Protein AF-A0A2E6DBU2-F1 (afdb_monomer_lite)

Radius of gyration: 24.49 Å; chains: 1; bounding box: 77×56×58 Å

Structure (mmCIF, N/CA/C/O backbone):
data_AF-A0A2E6DBU2-F1
#
_entry.id   AF-A0A2E6DBU2-F1
#
loop_
_atom_site.group_PDB
_atom_site.id
_atom_site.type_symbol
_atom_site.label_atom_id
_atom_site.label_alt_id
_atom_site.label_comp_id
_atom_site.label_asym_id
_atom_site.label_entity_id
_atom_site.label_seq_id
_atom_site.pdbx_PDB_ins_code
_atom_site.Cartn_x
_atom_site.Cartn_y
_atom_site.Cartn_z
_atom_site.occupancy
_atom_site.B_iso_or_equiv
_atom_site.auth_seq_id
_atom_site.auth_comp_id
_atom_site.auth_asym_id
_atom_site.auth_atom_id
_atom_site.pdbx_PDB_model_num
ATOM 1 N N . MET A 1 1 ? 18.286 -40.806 28.593 1.00 47.75 1 MET A N 1
ATOM 2 C CA . MET A 1 1 ? 19.618 -40.634 27.960 1.00 47.75 1 MET A CA 1
ATOM 3 C C . MET A 1 1 ? 19.648 -40.921 26.440 1.00 47.75 1 MET A C 1
ATOM 5 O O . MET A 1 1 ? 20.722 -41.150 25.907 1.00 47.75 1 MET A O 1
ATOM 9 N N . LYS A 1 2 ? 18.515 -40.876 25.707 1.00 44.78 2 LYS A N 1
ATOM 10 C CA . LYS A 1 2 ? 18.462 -41.134 24.243 1.00 44.78 2 LYS A CA 1
ATOM 11 C C . LYS A 1 2 ? 18.203 -39.887 23.372 1.00 44.78 2 LYS A C 1
ATOM 13 O O . LYS A 1 2 ? 18.392 -39.938 22.166 1.00 44.78 2 LYS A O 1
ATOM 18 N N . THR A 1 3 ? 17.853 -38.743 23.963 1.00 48.88 3 THR A N 1
ATOM 19 C CA . THR A 1 3 ? 17.466 -37.513 23.239 1.00 48.88 3 THR A CA 1
ATOM 20 C C . THR A 1 3 ? 18.611 -36.521 22.987 1.00 48.88 3 THR A C 1
ATOM 22 O O . THR A 1 3 ? 18.498 -35.673 22.107 1.00 48.88 3 THR A O 1
ATOM 25 N N . GLN A 1 4 ? 19.744 -36.629 23.694 1.00 45.84 4 GLN A N 1
ATOM 26 C CA . GLN A 1 4 ? 20.899 -35.733 23.490 1.00 45.84 4 GLN A CA 1
ATOM 27 C C . GLN A 1 4 ? 21.829 -36.159 22.339 1.00 45.84 4 GLN A C 1
ATOM 29 O O . GLN A 1 4 ? 22.537 -35.319 21.784 1.00 45.84 4 GLN A O 1
ATOM 34 N N . ILE A 1 5 ? 21.815 -37.438 21.950 1.00 48.22 5 ILE A N 1
ATOM 35 C CA . ILE A 1 5 ? 22.722 -37.979 20.923 1.00 48.22 5 ILE A CA 1
ATOM 36 C C . ILE A 1 5 ? 22.276 -37.550 19.510 1.00 48.22 5 ILE A C 1
ATOM 38 O O . ILE A 1 5 ? 23.114 -37.242 18.664 1.00 48.22 5 ILE A O 1
ATOM 42 N N . CYS A 1 6 ? 20.966 -37.395 19.279 1.00 50.03 6 CYS A N 1
ATOM 43 C CA . CYS A 1 6 ? 20.419 -37.018 17.969 1.00 50.03 6 CYS A CA 1
ATOM 44 C C . CYS A 1 6 ? 20.718 -35.554 17.579 1.00 50.03 6 CYS A C 1
ATOM 46 O O . CYS A 1 6 ? 21.048 -35.276 16.428 1.00 50.03 6 CYS A O 1
ATOM 48 N N . LYS A 1 7 ? 20.697 -34.609 18.537 1.00 50.06 7 LYS A N 1
ATOM 49 C CA . LYS A 1 7 ? 20.994 -33.184 18.269 1.00 50.06 7 LYS A CA 1
ATOM 50 C C . LYS A 1 7 ? 22.454 -32.938 17.872 1.00 50.06 7 LYS A C 1
ATOM 52 O O . LYS A 1 7 ? 22.711 -32.139 16.977 1.00 50.06 7 LYS A O 1
ATOM 57 N N . LYS A 1 8 ? 23.412 -33.634 18.499 1.00 49.62 8 LYS A N 1
ATOM 58 C CA . LYS A 1 8 ? 24.845 -33.493 18.170 1.00 49.62 8 LYS A CA 1
ATOM 59 C C . LYS A 1 8 ? 25.201 -34.083 16.803 1.00 49.62 8 LYS A C 1
ATOM 61 O O . LYS A 1 8 ? 26.131 -33.589 16.178 1.00 49.62 8 LYS A O 1
ATOM 66 N N . SER A 1 9 ? 24.488 -35.112 16.343 1.00 53.06 9 SER A N 1
ATOM 67 C CA . SER A 1 9 ? 24.713 -35.714 15.021 1.00 53.06 9 SER A CA 1
ATOM 68 C C . SER A 1 9 ? 24.114 -34.860 13.896 1.00 53.06 9 SER A C 1
ATOM 70 O O . SER A 1 9 ? 24.793 -34.604 12.907 1.00 53.06 9 SER A O 1
ATOM 72 N N . PHE A 1 10 ? 22.916 -34.299 14.103 1.00 53.12 10 PHE A N 1
ATOM 73 C CA . PHE A 1 10 ? 22.275 -33.395 13.141 1.00 53.12 10 PHE A CA 1
ATOM 74 C C . PHE A 1 10 ? 23.078 -32.100 12.920 1.00 53.12 10 PHE A C 1
ATOM 76 O O . PHE A 1 10 ? 23.306 -31.694 11.784 1.00 53.12 10 PHE A O 1
ATOM 83 N N . LEU A 1 11 ? 23.602 -31.495 13.994 1.00 52.06 11 LEU A N 1
ATOM 84 C CA . LEU A 1 11 ? 24.413 -30.273 13.903 1.00 52.06 11 LEU A CA 1
ATOM 85 C C . LEU A 1 11 ? 25.779 -30.509 13.224 1.00 52.06 11 LEU A C 1
ATOM 87 O O . LEU A 1 11 ? 26.290 -29.625 12.543 1.00 52.06 11 LEU A O 1
ATOM 91 N N . LYS A 1 12 ? 26.352 -31.713 13.371 1.00 53.19 12 LYS A N 1
ATOM 92 C CA . LYS A 1 12 ? 27.605 -32.124 12.711 1.00 53.19 12 LYS A CA 1
ATOM 93 C C . LYS A 1 12 ? 27.438 -32.449 11.225 1.00 53.19 12 LYS A C 1
ATOM 95 O O . LYS A 1 12 ? 28.433 -32.435 10.515 1.00 53.19 12 LYS A O 1
ATOM 100 N N . LEU A 1 13 ? 26.217 -32.733 10.770 1.00 55.84 13 LEU A N 1
ATOM 101 C CA . LEU A 1 13 ? 25.874 -32.917 9.355 1.00 55.84 13 LEU A CA 1
ATOM 102 C C . LEU A 1 13 ? 25.508 -31.590 8.681 1.00 55.84 13 LEU A C 1
ATOM 104 O O . LEU A 1 13 ? 25.866 -31.383 7.528 1.00 55.84 13 LEU A O 1
ATOM 108 N N . LEU A 1 14 ? 24.869 -30.666 9.407 1.00 54.41 14 LEU A N 1
ATOM 109 C CA . LEU A 1 14 ? 24.481 -29.356 8.874 1.00 54.41 14 LEU A CA 1
ATOM 110 C C . LEU A 1 14 ? 25.690 -28.456 8.565 1.00 54.41 14 LEU A C 1
ATOM 112 O O . LEU A 1 14 ? 25.683 -27.728 7.579 1.00 54.41 14 LEU A O 1
ATOM 116 N N . PHE A 1 15 ? 26.734 -28.518 9.397 1.00 51.81 15 PHE A N 1
ATOM 117 C CA . PHE A 1 15 ? 27.923 -27.668 9.283 1.00 51.81 15 PHE A CA 1
ATOM 118 C C . PHE A 1 15 ? 28.780 -27.942 8.027 1.00 51.81 15 PHE A C 1
ATOM 120 O O . PHE A 1 15 ? 29.086 -26.989 7.313 1.00 51.81 15 PHE A O 1
ATOM 127 N N . PRO A 1 16 ? 29.132 -29.198 7.676 1.00 52.81 16 PRO A N 1
ATOM 128 C CA . PRO A 1 16 ? 29.840 -29.483 6.430 1.00 52.81 16 PRO A CA 1
ATOM 129 C C . PRO A 1 16 ? 28.953 -29.292 5.194 1.00 52.81 16 PRO A C 1
ATOM 131 O O . PRO A 1 16 ? 29.487 -28.954 4.146 1.00 52.81 16 PRO A O 1
ATOM 134 N N . LEU A 1 17 ? 27.623 -29.436 5.303 1.00 51.22 17 LEU A N 1
ATOM 135 C CA . LEU A 1 17 ? 26.697 -29.165 4.194 1.00 51.22 17 LEU A CA 1
ATOM 136 C C . LEU A 1 17 ? 26.616 -27.662 3.880 1.00 51.22 17 LEU A C 1
ATOM 138 O O . LEU A 1 17 ? 26.647 -27.277 2.718 1.00 51.22 17 LEU A O 1
ATOM 142 N N . LEU A 1 18 ? 26.588 -26.813 4.914 1.00 49.53 18 LEU A N 1
ATOM 143 C CA . LEU A 1 18 ? 26.698 -25.357 4.779 1.00 49.53 18 LEU A CA 1
ATOM 144 C C . LEU A 1 18 ? 28.048 -24.954 4.180 1.00 49.53 18 LEU A C 1
ATOM 146 O O . LEU A 1 18 ? 28.087 -24.135 3.270 1.00 49.53 18 LEU A O 1
ATOM 150 N N . ILE A 1 19 ? 29.148 -25.570 4.622 1.00 50.78 19 ILE A N 1
ATOM 151 C CA . ILE A 1 19 ? 30.475 -25.295 4.057 1.00 50.78 19 ILE A CA 1
ATOM 152 C C . ILE A 1 19 ? 30.557 -25.755 2.595 1.00 50.78 19 ILE A C 1
ATOM 154 O O . ILE A 1 19 ? 31.087 -25.004 1.793 1.00 50.78 19 ILE A O 1
ATOM 158 N N . LEU A 1 20 ? 29.977 -26.899 2.210 1.00 46.91 20 LEU A N 1
ATOM 159 C CA . LEU A 1 20 ? 29.934 -27.349 0.807 1.00 46.91 20 LEU A CA 1
ATOM 160 C C . LEU A 1 20 ? 29.112 -26.417 -0.098 1.00 46.91 20 LEU A C 1
ATOM 162 O O . LEU A 1 20 ? 29.478 -26.207 -1.252 1.00 46.91 20 LEU A O 1
ATOM 166 N N . VAL A 1 21 ? 28.032 -25.828 0.427 1.00 51.12 21 VAL A N 1
ATOM 167 C CA . VAL A 1 21 ? 27.234 -24.815 -0.286 1.00 51.12 21 VAL A CA 1
ATOM 168 C C . VAL A 1 21 ? 28.019 -23.508 -0.463 1.00 51.12 21 VAL A C 1
ATOM 170 O O . VAL A 1 21 ? 27.889 -22.862 -1.499 1.00 51.12 21 VAL A O 1
ATOM 173 N N . PHE A 1 22 ? 28.876 -23.137 0.495 1.00 42.69 22 PHE A N 1
ATOM 174 C CA . PHE A 1 22 ? 29.696 -21.921 0.410 1.00 42.69 22 PHE A CA 1
ATOM 175 C C . PHE A 1 22 ? 31.029 -22.107 -0.337 1.00 42.69 22 PHE A C 1
ATOM 177 O O . PHE A 1 22 ? 31.495 -21.166 -0.975 1.00 42.69 22 PHE A O 1
ATOM 184 N N . THR A 1 23 ? 31.650 -23.291 -0.319 1.00 42.53 23 THR A N 1
ATOM 185 C CA . THR A 1 23 ? 32.931 -23.538 -1.009 1.00 42.53 23 THR A CA 1
ATOM 186 C C . THR A 1 23 ? 32.760 -23.875 -2.487 1.00 42.53 23 THR A C 1
ATOM 188 O O . THR A 1 23 ? 33.651 -23.558 -3.274 1.00 42.53 23 THR A O 1
ATOM 191 N N . GLY A 1 24 ? 31.604 -24.414 -2.894 1.00 39.03 24 GLY A N 1
ATOM 192 C CA . GLY A 1 24 ? 31.250 -24.580 -4.309 1.00 39.03 24 GLY A CA 1
ATOM 193 C C . GLY A 1 24 ? 31.059 -23.256 -5.064 1.00 39.03 24 GLY A C 1
ATOM 194 O O . GLY A 1 24 ? 31.111 -23.244 -6.287 1.00 39.03 24 GLY A O 1
ATOM 195 N N . ALA A 1 25 ? 30.885 -22.138 -4.350 1.00 42.88 25 ALA A N 1
ATOM 196 C CA . ALA A 1 25 ? 30.765 -20.804 -4.940 1.00 42.88 25 ALA A CA 1
ATOM 197 C C . ALA A 1 25 ? 32.121 -20.107 -5.177 1.00 42.88 25 ALA A C 1
ATOM 199 O O . ALA A 1 25 ? 32.167 -19.082 -5.851 1.00 42.88 25 ALA A O 1
ATOM 200 N N . ALA A 1 26 ? 33.222 -20.633 -4.626 1.00 42.16 26 ALA A N 1
ATOM 201 C CA . ALA A 1 26 ? 34.522 -19.954 -4.627 1.00 42.16 26 ALA A CA 1
ATOM 202 C C . ALA A 1 26 ? 35.490 -20.422 -5.733 1.00 42.16 26 ALA A C 1
ATOM 204 O O . ALA A 1 26 ? 36.583 -19.876 -5.848 1.00 42.16 26 ALA A O 1
ATOM 205 N N . TRP A 1 27 ? 35.115 -21.415 -6.547 1.00 41.78 27 TRP A N 1
ATOM 206 C CA . TRP A 1 27 ? 35.977 -21.971 -7.597 1.00 41.78 27 TRP A CA 1
ATOM 207 C C . TRP A 1 27 ? 35.174 -22.169 -8.881 1.00 41.78 27 TRP A C 1
ATOM 209 O O . TRP A 1 27 ? 34.611 -23.231 -9.120 1.00 41.78 27 TRP A O 1
ATOM 219 N N . GLY A 1 28 ? 35.098 -21.111 -9.688 1.00 41.06 28 GLY A N 1
ATOM 220 C CA . GLY A 1 28 ? 34.421 -21.148 -10.983 1.00 41.06 28 GLY A CA 1
ATOM 221 C C . GLY A 1 28 ? 33.985 -19.775 -11.468 1.00 41.06 28 GLY A C 1
ATOM 222 O O . GLY A 1 28 ? 32.828 -19.594 -11.822 1.00 41.06 28 GLY A O 1
ATOM 223 N N . GLN A 1 29 ? 34.890 -18.796 -11.474 1.00 40.75 29 GLN A N 1
ATOM 224 C CA . GLN A 1 29 ? 34.659 -17.529 -12.169 1.00 40.75 29 GLN A CA 1
ATOM 225 C C . GLN A 1 29 ? 35.056 -17.682 -13.644 1.00 40.75 29 GLN A C 1
ATOM 227 O O . GLN A 1 29 ? 35.898 -16.956 -14.161 1.00 40.75 29 GLN A O 1
ATOM 232 N N . GLU A 1 30 ? 34.476 -18.679 -14.313 1.00 42.84 30 GLU A N 1
ATOM 233 C CA . GLU A 1 30 ? 34.234 -18.557 -15.747 1.00 42.84 30 GLU A CA 1
ATOM 234 C C . GLU A 1 30 ? 33.059 -17.593 -15.914 1.00 42.84 30 GLU A C 1
ATOM 236 O O . GLU A 1 30 ? 32.156 -17.550 -15.076 1.00 42.84 30 GLU A O 1
ATOM 241 N N . LEU A 1 31 ? 33.094 -16.777 -16.965 1.00 47.53 31 LEU A N 1
ATOM 242 C CA . LEU A 1 31 ? 32.014 -15.876 -17.355 1.00 47.53 31 LEU A CA 1
ATOM 243 C C . LEU A 1 31 ? 30.789 -16.717 -17.744 1.00 47.53 31 LEU A C 1
ATOM 245 O O . LEU A 1 31 ? 30.528 -16.943 -18.921 1.00 47.53 31 LEU A O 1
ATOM 249 N N . ILE A 1 32 ? 30.064 -17.231 -16.751 1.00 51.78 32 ILE A N 1
ATOM 250 C CA . ILE A 1 32 ? 28.767 -17.858 -16.953 1.00 51.78 32 ILE A CA 1
ATOM 251 C C . ILE A 1 32 ? 27.875 -16.742 -17.483 1.00 51.78 32 ILE A C 1
ATOM 253 O O . ILE A 1 32 ? 27.455 -15.868 -16.722 1.00 51.78 32 ILE A O 1
ATOM 257 N N . GLU A 1 33 ? 27.608 -16.749 -18.789 1.00 58.44 33 GLU A N 1
ATOM 258 C CA . GLU A 1 33 ? 26.506 -15.975 -19.340 1.00 58.44 33 GLU A CA 1
ATOM 259 C C . GLU A 1 33 ? 25.257 -16.381 -18.565 1.00 58.44 33 GLU A C 1
ATOM 261 O O . GLU A 1 33 ? 24.789 -17.523 -18.630 1.00 58.44 33 GLU A O 1
ATOM 266 N N . LEU A 1 34 ? 24.766 -15.466 -17.733 1.00 60.38 34 LEU A N 1
ATOM 267 C CA . LEU A 1 34 ? 23.602 -15.755 -16.922 1.00 60.38 34 LEU A CA 1
ATOM 268 C C . LEU A 1 34 ? 22.425 -16.006 -17.863 1.00 60.38 34 LEU A C 1
ATOM 270 O O . LEU A 1 34 ? 22.178 -15.180 -18.749 1.00 60.38 34 LEU A O 1
ATOM 274 N N . PRO A 1 35 ? 21.685 -17.114 -17.675 1.00 66.94 35 PRO A N 1
ATOM 275 C CA . PRO A 1 35 ? 20.523 -17.385 -18.499 1.00 66.94 35 PRO A CA 1
ATOM 276 C C . PRO A 1 35 ? 19.557 -16.207 -18.389 1.00 66.94 35 PRO A C 1
ATOM 278 O O . PRO A 1 35 ? 19.303 -15.708 -17.292 1.00 66.94 35 PRO A O 1
ATOM 281 N N . GLU A 1 36 ? 19.027 -15.764 -19.527 1.00 69.62 36 GLU A N 1
ATOM 282 C CA . GLU A 1 36 ? 18.159 -14.585 -19.598 1.00 69.62 36 GLU A CA 1
ATOM 283 C C . GLU A 1 36 ? 16.930 -14.739 -18.687 1.00 69.62 36 GLU A C 1
ATOM 285 O O . GLU A 1 36 ? 16.577 -13.823 -17.944 1.00 69.62 36 GLU A O 1
ATOM 290 N N . TYR A 1 37 ? 16.353 -15.943 -18.665 1.00 80.62 37 TYR A N 1
ATOM 291 C CA . TYR A 1 37 ? 15.356 -16.376 -17.695 1.00 80.62 37 TYR A CA 1
ATOM 292 C C . TYR A 1 37 ? 15.440 -17.895 -17.478 1.00 80.62 37 TYR A C 1
ATOM 294 O O . TYR A 1 37 ? 15.893 -18.644 -18.343 1.00 80.62 37 TYR A O 1
ATOM 302 N N . ARG A 1 38 ? 14.987 -18.373 -16.316 1.00 87.56 38 ARG A N 1
ATOM 303 C CA . ARG A 1 38 ? 14.810 -19.808 -16.022 1.00 87.56 38 ARG A CA 1
ATOM 304 C C . ARG A 1 38 ? 13.331 -20.133 -15.943 1.00 87.56 38 ARG A C 1
ATOM 306 O O . ARG A 1 38 ? 12.562 -19.285 -15.504 1.00 87.56 38 ARG A O 1
ATOM 313 N N . ALA A 1 39 ? 12.930 -21.342 -16.334 1.00 86.06 39 ALA A N 1
ATOM 314 C CA . ALA A 1 39 ? 11.538 -21.789 -16.283 1.00 86.06 39 ALA A CA 1
ATOM 315 C C . ALA A 1 39 ? 11.156 -22.315 -14.889 1.00 86.06 39 ALA A C 1
ATOM 317 O O . ALA A 1 39 ? 11.853 -23.156 -14.322 1.00 86.06 39 ALA A O 1
ATOM 318 N N . PHE A 1 40 ? 10.024 -21.855 -14.357 1.00 86.62 40 PHE A N 1
ATOM 319 C CA . PHE A 1 40 ? 9.399 -22.445 -13.176 1.00 86.62 40 PHE A CA 1
ATOM 320 C C . PHE A 1 40 ? 8.533 -23.656 -13.578 1.00 86.62 40 PHE A C 1
ATOM 322 O O . PHE A 1 40 ? 7.796 -23.556 -14.567 1.00 86.62 40 PHE A O 1
ATOM 329 N N . PRO A 1 41 ? 8.580 -24.783 -12.840 1.00 86.56 41 PRO A N 1
ATOM 330 C CA . PRO A 1 41 ? 7.834 -25.990 -13.193 1.00 86.56 41 PRO A CA 1
ATOM 331 C C . PRO A 1 41 ? 6.325 -25.750 -13.359 1.00 86.56 41 PRO A C 1
ATOM 333 O O . PRO A 1 41 ? 5.709 -25.049 -12.559 1.00 86.56 41 PRO A O 1
ATOM 336 N N . TRP A 1 42 ? 5.734 -26.380 -14.380 1.00 85.62 42 TRP A N 1
ATOM 337 C CA . TRP A 1 42 ? 4.292 -26.467 -14.690 1.00 85.62 42 TRP A CA 1
ATOM 338 C C . TRP A 1 42 ? 3.553 -25.167 -15.040 1.00 85.62 42 TRP A C 1
ATOM 340 O O . TRP A 1 42 ? 2.809 -25.154 -16.014 1.00 85.62 42 TRP A O 1
ATOM 350 N N . ILE A 1 43 ? 3.737 -24.092 -14.276 1.00 90.50 43 ILE A N 1
ATOM 351 C CA . ILE A 1 43 ? 2.970 -22.839 -14.413 1.00 90.50 43 ILE A CA 1
ATOM 352 C C . ILE A 1 43 ? 3.749 -21.722 -15.120 1.00 90.50 43 ILE A C 1
ATOM 354 O O . ILE A 1 43 ? 3.162 -20.725 -15.535 1.00 90.50 43 ILE A O 1
ATOM 358 N N . GLY A 1 44 ? 5.066 -21.884 -15.279 1.00 91.62 44 GLY A N 1
ATOM 359 C CA . GLY A 1 44 ? 5.941 -20.883 -15.881 1.00 91.62 44 GLY A CA 1
ATOM 360 C C . GLY A 1 44 ? 6.308 -19.730 -14.938 1.00 91.62 44 GLY A C 1
ATOM 361 O O . GLY A 1 44 ? 5.613 -19.402 -13.976 1.00 91.62 44 GLY A O 1
ATOM 362 N N . SER A 1 45 ? 7.443 -19.096 -15.223 1.00 91.62 45 SER A N 1
ATOM 363 C CA . SER A 1 45 ? 8.097 -18.137 -14.317 1.00 91.62 45 SER A CA 1
ATOM 364 C C . SER A 1 45 ? 7.321 -16.845 -14.140 1.00 91.62 45 SER A C 1
ATOM 366 O O . SER A 1 45 ? 7.222 -16.332 -13.030 1.00 91.62 45 SER A O 1
ATOM 368 N N . ARG A 1 46 ? 6.709 -16.356 -15.222 1.00 91.62 46 ARG A N 1
ATOM 369 C CA . ARG A 1 46 ? 5.891 -15.142 -15.199 1.00 91.62 46 ARG A CA 1
ATOM 370 C C . ARG A 1 46 ? 4.694 -15.291 -14.260 1.00 91.62 46 ARG A C 1
ATOM 372 O O . ARG A 1 46 ? 4.417 -14.379 -13.492 1.00 91.62 46 ARG A O 1
ATOM 379 N N . VAL A 1 47 ? 4.005 -16.433 -14.307 1.00 93.44 47 VAL A N 1
ATOM 380 C CA . VAL A 1 47 ? 2.841 -16.699 -13.448 1.00 93.44 47 VAL A CA 1
ATOM 381 C C . VAL A 1 47 ? 3.281 -16.890 -11.999 1.00 93.44 47 VAL A C 1
ATOM 383 O O . VAL A 1 47 ? 2.668 -16.318 -11.105 1.00 93.44 47 VAL A O 1
ATOM 386 N N . ALA A 1 48 ? 4.371 -17.627 -11.761 1.00 93.75 48 ALA A N 1
ATOM 387 C CA . ALA A 1 48 ? 4.915 -17.819 -10.417 1.00 93.75 48 ALA A CA 1
ATOM 388 C C . ALA A 1 48 ? 5.301 -16.485 -9.749 1.00 93.75 48 ALA A C 1
ATOM 390 O O . ALA A 1 48 ? 4.912 -16.231 -8.608 1.00 93.75 48 ALA A O 1
ATOM 391 N N . VAL A 1 49 ? 6.015 -15.614 -10.472 1.00 95.19 49 VAL A N 1
ATOM 392 C CA . VAL A 1 49 ? 6.377 -14.272 -9.988 1.00 95.19 49 VAL A CA 1
ATOM 393 C C . VAL A 1 49 ? 5.138 -13.402 -9.800 1.00 95.19 49 VAL A C 1
ATOM 395 O O . VAL A 1 49 ? 5.039 -12.737 -8.776 1.00 95.19 49 VAL A O 1
ATOM 398 N N . TRP A 1 50 ? 4.174 -13.437 -10.728 1.00 94.75 50 TRP A N 1
ATOM 399 C CA . TRP A 1 50 ? 2.927 -12.677 -10.602 1.00 94.75 50 TRP A CA 1
ATOM 400 C C . TRP A 1 50 ? 2.145 -13.053 -9.336 1.00 94.75 50 TRP A C 1
ATOM 402 O O . TRP A 1 50 ? 1.776 -12.162 -8.581 1.00 94.75 50 TRP A O 1
ATOM 412 N N . ILE A 1 51 ? 1.966 -14.348 -9.046 1.00 95.25 51 ILE A N 1
ATOM 413 C CA . ILE A 1 51 ? 1.267 -14.803 -7.831 1.00 95.25 51 ILE A CA 1
ATOM 414 C C . ILE A 1 51 ? 1.981 -14.296 -6.572 1.00 95.25 51 ILE A C 1
ATOM 416 O O . ILE A 1 51 ? 1.341 -13.748 -5.676 1.00 95.25 51 ILE A O 1
ATOM 420 N N . ALA A 1 52 ? 3.305 -14.464 -6.496 1.00 96.44 52 ALA A N 1
ATOM 421 C CA . ALA A 1 52 ? 4.072 -14.023 -5.334 1.00 96.44 52 ALA A CA 1
ATOM 422 C C . ALA A 1 52 ? 4.030 -12.496 -5.161 1.00 96.44 52 ALA A C 1
ATOM 424 O O . ALA A 1 52 ? 3.876 -12.012 -4.039 1.00 96.44 52 ALA A O 1
ATOM 425 N N . ALA A 1 53 ? 4.133 -11.751 -6.265 1.00 95.81 53 ALA A N 1
ATOM 426 C CA . ALA A 1 53 ? 4.055 -10.297 -6.272 1.00 95.81 53 ALA A CA 1
ATOM 427 C C . ALA A 1 53 ? 2.678 -9.800 -5.827 1.00 95.81 53 ALA A C 1
ATOM 429 O O . ALA A 1 53 ? 2.612 -8.915 -4.981 1.00 95.81 53 ALA A O 1
ATOM 430 N N . GLU A 1 54 ? 1.597 -10.398 -6.329 1.00 95.19 54 GLU A N 1
ATOM 431 C CA . GLU A 1 54 ? 0.227 -10.012 -5.991 1.00 95.19 54 GLU A CA 1
ATOM 432 C C . GLU A 1 54 ? -0.055 -10.218 -4.498 1.00 95.19 54 GLU A C 1
ATOM 434 O O . GLU A 1 54 ? -0.502 -9.303 -3.808 1.00 95.19 54 GLU A O 1
ATOM 439 N N . VAL A 1 55 ? 0.283 -11.396 -3.959 1.00 95.94 55 VAL A N 1
ATOM 440 C CA . VAL A 1 55 ? 0.076 -11.690 -2.534 1.00 95.94 55 VAL A CA 1
ATOM 441 C C . VAL A 1 55 ? 0.926 -10.766 -1.662 1.00 95.94 55 VAL A C 1
ATOM 443 O O . VAL A 1 55 ? 0.413 -10.193 -0.700 1.00 95.94 55 VAL A O 1
ATOM 446 N N . HIS A 1 56 ? 2.202 -10.568 -2.008 1.00 95.88 56 HIS A N 1
ATOM 447 C CA . HIS A 1 56 ? 3.062 -9.613 -1.312 1.00 95.88 56 HIS A CA 1
ATOM 448 C C . HIS A 1 56 ? 2.460 -8.200 -1.326 1.00 95.88 56 HIS A C 1
ATOM 450 O O . HIS A 1 56 ? 2.401 -7.550 -0.282 1.00 95.88 56 HIS A O 1
ATOM 456 N N . LEU A 1 57 ? 1.973 -7.744 -2.485 1.00 94.38 57 LEU A N 1
ATOM 457 C CA . LEU A 1 57 ? 1.431 -6.405 -2.678 1.00 94.38 57 LEU A CA 1
ATOM 458 C C . LEU A 1 57 ? 0.151 -6.176 -1.871 1.00 94.38 57 LEU A C 1
ATOM 460 O O . LEU A 1 57 ? 0.013 -5.109 -1.280 1.00 94.38 57 LEU A O 1
ATOM 464 N N . MET A 1 58 ? -0.748 -7.161 -1.790 1.00 93.69 58 MET A N 1
ATOM 465 C CA . MET A 1 58 ? -1.969 -7.057 -0.980 1.00 93.69 58 MET A CA 1
ATOM 466 C C . MET A 1 58 ? -1.646 -6.837 0.504 1.00 93.69 58 MET A C 1
ATOM 468 O O . MET A 1 58 ? -2.205 -5.942 1.141 1.00 93.69 58 MET A O 1
ATOM 472 N N . PHE A 1 59 ? -0.701 -7.599 1.066 1.00 94.69 59 PHE A N 1
ATOM 473 C CA . PHE A 1 59 ? -0.287 -7.391 2.457 1.00 94.69 59 PHE A CA 1
ATOM 474 C C . PHE A 1 59 ? 0.525 -6.102 2.637 1.00 94.69 59 PHE A C 1
ATOM 476 O O . PHE A 1 59 ? 0.318 -5.392 3.620 1.00 94.69 59 PHE A O 1
ATOM 483 N N . ALA A 1 60 ? 1.391 -5.741 1.685 1.00 93.88 60 ALA A N 1
ATOM 484 C CA . ALA A 1 60 ? 2.138 -4.484 1.719 1.00 93.88 60 ALA A CA 1
ATOM 485 C C . ALA A 1 60 ? 1.209 -3.257 1.674 1.00 93.88 60 ALA A C 1
ATOM 487 O O . ALA A 1 60 ? 1.403 -2.308 2.430 1.00 93.88 60 ALA A O 1
ATOM 488 N N . ALA A 1 61 ? 0.164 -3.289 0.842 1.00 93.88 61 ALA A N 1
ATOM 489 C CA . ALA A 1 61 ? -0.846 -2.236 0.764 1.00 93.88 61 ALA A CA 1
ATOM 490 C C . ALA A 1 61 ? -1.567 -2.050 2.104 1.00 93.88 61 ALA A C 1
ATOM 492 O O . ALA A 1 61 ? -1.758 -0.921 2.556 1.00 93.88 61 ALA A O 1
ATOM 493 N N . PHE A 1 62 ? -1.907 -3.152 2.778 1.00 92.69 62 PHE A N 1
ATOM 494 C CA . PHE A 1 62 ? -2.502 -3.114 4.111 1.00 92.69 62 PHE A CA 1
ATOM 495 C C . PHE A 1 62 ? -1.540 -2.545 5.167 1.00 92.69 62 PHE A C 1
ATOM 497 O O . PHE A 1 62 ? -1.941 -1.692 5.959 1.00 92.69 62 PHE A O 1
ATOM 504 N N . VAL A 1 63 ? -0.269 -2.970 5.150 1.00 93.31 63 VAL A N 1
ATOM 505 C CA . VAL A 1 63 ? 0.777 -2.466 6.059 1.00 93.31 63 VAL A CA 1
ATOM 506 C C . VAL A 1 63 ? 1.004 -0.967 5.887 1.00 93.31 63 VAL A C 1
ATOM 508 O O . VAL A 1 63 ? 1.246 -0.296 6.879 1.00 93.31 63 VAL A O 1
ATOM 511 N N . LEU A 1 64 ? 0.863 -0.426 4.675 1.00 92.12 64 LEU A N 1
ATOM 512 C CA . LEU A 1 64 ? 1.009 1.008 4.415 1.00 92.12 64 LEU A CA 1
ATOM 513 C C . LEU A 1 64 ? -0.261 1.821 4.695 1.00 92.12 64 LEU A C 1
ATOM 515 O O . LEU A 1 64 ? -0.171 2.952 5.162 1.00 92.12 64 LEU A O 1
ATOM 519 N N . GLY A 1 65 ? -1.442 1.277 4.395 1.00 92.69 65 GLY A N 1
ATOM 520 C CA . GLY A 1 65 ? -2.705 2.014 4.493 1.00 92.69 65 GLY A CA 1
ATOM 521 C C . GLY A 1 65 ? -3.243 2.137 5.918 1.00 92.69 65 GLY A C 1
ATOM 522 O O . GLY A 1 65 ? -3.687 3.207 6.331 1.00 92.69 65 GLY A O 1
ATOM 523 N N . VAL A 1 66 ? -3.201 1.051 6.693 1.00 92.81 66 VAL A N 1
ATOM 524 C CA . VAL A 1 66 ? -3.797 1.002 8.039 1.00 92.81 66 VAL A CA 1
ATOM 525 C C . VAL A 1 66 ? -3.121 1.912 9.067 1.00 92.81 66 VAL A C 1
ATOM 527 O O . VAL A 1 66 ? -3.846 2.541 9.844 1.00 92.81 66 VAL A O 1
ATOM 530 N N . PRO A 1 67 ? -1.781 2.059 9.108 1.00 94.00 67 PRO A N 1
ATOM 531 C CA . PRO A 1 67 ? -1.144 2.926 10.090 1.00 94.00 67 PRO A CA 1
ATOM 532 C C . PRO A 1 67 ? -1.553 4.392 9.930 1.00 94.00 67 PRO A C 1
ATOM 534 O O . PRO A 1 67 ? -1.564 5.118 10.924 1.00 94.00 67 PRO A O 1
ATOM 537 N N . MET A 1 68 ? -1.918 4.828 8.717 1.00 93.31 68 MET A N 1
ATOM 538 C CA . MET A 1 68 ? -2.287 6.221 8.442 1.00 93.31 68 MET A CA 1
ATOM 539 C C . MET A 1 68 ? -3.513 6.622 9.246 1.00 93.31 68 MET A C 1
ATOM 541 O O . MET A 1 68 ? -3.494 7.617 9.969 1.00 93.31 68 MET A O 1
ATOM 545 N N . PHE A 1 69 ? -4.571 5.817 9.183 1.00 91.19 69 PHE A N 1
ATOM 546 C CA . PHE A 1 69 ? -5.772 6.092 9.958 1.00 91.19 69 PHE A CA 1
ATOM 547 C C . PHE A 1 69 ? -5.691 5.574 11.395 1.00 91.19 69 PHE A C 1
ATOM 549 O O . PHE A 1 69 ? -6.339 6.155 12.259 1.00 91.19 69 PHE A O 1
ATOM 556 N N . ALA A 1 70 ? -4.876 4.557 11.700 1.00 93.00 70 ALA A N 1
ATOM 557 C CA . ALA A 1 70 ? -4.675 4.114 13.082 1.00 93.00 70 ALA A CA 1
ATOM 558 C C . ALA A 1 70 ? -4.099 5.233 13.964 1.00 93.00 70 ALA A C 1
ATOM 560 O O . ALA A 1 70 ? -4.600 5.457 15.064 1.00 93.00 70 ALA A O 1
ATOM 561 N N . VAL A 1 71 ? -3.123 5.994 13.456 1.00 94.50 71 VAL A N 1
ATOM 562 C CA . VAL A 1 71 ? -2.548 7.149 14.168 1.00 94.50 71 VAL A CA 1
ATOM 563 C C . VAL A 1 71 ? -3.558 8.277 14.332 1.00 94.50 71 VAL A C 1
ATOM 565 O O . VAL A 1 71 ? -3.605 8.907 15.384 1.00 94.50 71 VAL A O 1
ATOM 568 N N . ILE A 1 72 ? -4.397 8.520 13.322 1.00 93.50 72 ILE A N 1
ATOM 569 C CA . ILE A 1 72 ? -5.462 9.529 13.401 1.00 93.50 72 ILE A CA 1
ATOM 570 C C . ILE A 1 72 ? -6.493 9.134 14.464 1.00 93.50 72 ILE A C 1
ATOM 572 O O . ILE A 1 72 ? -6.863 9.955 15.300 1.00 93.50 72 ILE A O 1
ATOM 576 N N . VAL A 1 73 ? -6.938 7.875 14.464 1.00 93.50 73 VAL A N 1
ATOM 577 C CA . VAL A 1 73 ? -7.882 7.344 15.457 1.00 93.50 73 VAL A CA 1
ATOM 578 C C . VAL A 1 73 ? -7.274 7.413 16.855 1.00 93.50 73 VAL A C 1
ATOM 580 O O . VAL A 1 73 ? -7.941 7.857 17.787 1.00 93.50 73 VAL A O 1
ATOM 583 N N . GLU A 1 74 ? -5.999 7.057 17.008 1.00 93.88 74 GLU A N 1
ATOM 584 C CA . GLU A 1 74 ? -5.301 7.184 18.283 1.00 93.88 74 GLU A CA 1
ATOM 585 C C . GLU A 1 74 ? -5.211 8.646 18.744 1.00 93.88 74 GLU A C 1
ATOM 587 O O . GLU A 1 74 ? -5.497 8.941 19.904 1.00 93.88 74 GLU A O 1
ATOM 592 N N . LEU A 1 75 ? -4.874 9.574 17.844 1.00 94.00 75 LEU A N 1
ATOM 593 C CA . LEU A 1 75 ? -4.810 11.005 18.142 1.00 94.00 75 LEU A CA 1
ATOM 594 C C . LEU A 1 75 ? -6.171 11.527 18.615 1.00 94.00 75 LEU A C 1
ATOM 596 O O . LEU A 1 75 ? -6.245 12.229 19.622 1.00 94.00 75 LEU A O 1
ATOM 600 N N . ILE A 1 76 ? -7.256 11.142 17.938 1.00 93.12 76 ILE A N 1
ATOM 601 C CA . ILE A 1 76 ? -8.619 11.467 18.370 1.00 93.12 76 ILE A CA 1
ATOM 602 C C . ILE A 1 76 ? -8.895 10.869 19.753 1.00 93.12 76 ILE A C 1
ATOM 604 O O . ILE A 1 76 ? -9.481 11.550 20.591 1.00 93.12 76 ILE A O 1
ATOM 608 N N . GLY A 1 77 ? -8.450 9.643 20.035 1.00 91.12 77 GLY A N 1
ATOM 609 C CA . GLY A 1 77 ? -8.565 9.027 21.360 1.00 91.12 77 GLY A CA 1
ATOM 610 C C . GLY A 1 77 ? -7.850 9.816 22.456 1.00 91.12 77 GLY A C 1
ATOM 611 O O . GLY A 1 77 ? -8.421 10.034 23.523 1.00 91.12 77 GLY A O 1
ATOM 612 N N . VAL A 1 78 ? -6.649 10.325 22.174 1.00 90.94 78 VAL A N 1
ATOM 613 C CA . VAL A 1 78 ? -5.883 11.173 23.101 1.00 90.94 78 VAL A CA 1
ATOM 614 C C . VAL A 1 78 ? -6.570 12.518 23.338 1.00 90.94 78 VAL A C 1
ATOM 616 O O . VAL A 1 78 ? -6.661 12.963 24.479 1.00 90.94 78 VAL A O 1
ATOM 619 N N . LEU A 1 79 ? -7.079 13.160 22.283 1.00 91.88 79 LEU A N 1
ATOM 620 C CA . LEU A 1 79 ? -7.723 14.474 22.381 1.00 91.88 79 LEU A CA 1
ATOM 621 C C . LEU A 1 79 ? -9.118 14.406 23.016 1.00 91.88 79 LEU A C 1
ATOM 623 O O . LEU A 1 79 ? -9.486 15.277 23.798 1.00 91.88 79 LEU A O 1
ATOM 627 N N . SER A 1 80 ? -9.897 13.376 22.687 1.00 90.94 80 SER A N 1
ATOM 628 C CA . SER A 1 80 ? -11.267 13.197 23.187 1.00 90.94 80 SER A CA 1
ATOM 629 C C . SER A 1 80 ? -11.338 12.486 24.538 1.00 90.94 80 SER A C 1
ATOM 631 O O . SER A 1 80 ? -12.393 12.502 25.167 1.00 90.94 80 SER A O 1
ATOM 633 N N . SER A 1 81 ? -10.245 11.852 24.983 1.00 87.69 81 SER A N 1
ATOM 634 C CA . SER A 1 81 ? -10.197 11.002 26.184 1.00 87.69 81 SER A CA 1
ATOM 635 C C . SER A 1 81 ? -11.240 9.872 26.186 1.00 87.69 81 SER A C 1
ATOM 637 O O . SER A 1 81 ? -11.656 9.400 27.243 1.00 87.69 81 SER A O 1
ATOM 639 N N . GLN A 1 82 ? -11.681 9.427 25.004 1.00 88.56 82 GLN A N 1
ATOM 640 C CA . GLN A 1 82 ? -12.651 8.344 24.855 1.00 88.56 82 GLN A CA 1
ATOM 641 C C . GLN A 1 82 ? -11.943 7.017 24.557 1.00 88.56 82 GLN A C 1
ATOM 643 O O . GLN A 1 82 ? -11.331 6.842 23.501 1.00 88.56 82 GLN A O 1
ATOM 648 N N . GLU A 1 83 ? -12.100 6.046 25.458 1.00 88.00 83 GLU A N 1
ATOM 649 C CA . GLU A 1 83 ? -11.410 4.747 25.401 1.00 88.00 83 GLU A CA 1
ATOM 650 C C . GLU A 1 83 ? -11.749 3.923 24.147 1.00 88.00 83 GLU A C 1
ATOM 652 O O . GLU A 1 83 ? -10.916 3.160 23.659 1.00 88.00 83 GLU A O 1
ATOM 657 N N . ARG A 1 84 ? -12.932 4.132 23.548 1.00 89.88 84 ARG A N 1
ATOM 658 C CA . ARG A 1 84 ? -13.342 3.443 22.312 1.00 89.88 84 ARG A CA 1
ATOM 659 C C . ARG A 1 84 ? -12.353 3.636 21.154 1.00 89.88 84 ARG A C 1
ATOM 661 O O . ARG A 1 84 ? -12.084 2.684 20.425 1.00 89.88 84 ARG A O 1
ATOM 668 N N . TYR A 1 85 ? -11.785 4.836 20.998 1.00 90.94 85 TYR A N 1
ATOM 669 C CA . TYR A 1 85 ? -10.819 5.116 19.930 1.00 90.94 85 TYR A CA 1
ATOM 670 C C . TYR A 1 85 ? -9.482 4.426 20.205 1.00 90.94 85 TYR A C 1
ATOM 672 O O . TYR A 1 85 ? -8.883 3.871 19.287 1.00 90.94 85 TYR A O 1
ATOM 680 N N . ASP A 1 86 ? -9.045 4.392 21.468 1.00 89.38 86 ASP A N 1
ATOM 681 C CA . ASP A 1 86 ? -7.821 3.683 21.855 1.00 89.38 86 ASP A CA 1
ATOM 682 C C . ASP A 1 86 ? -7.959 2.172 21.616 1.00 89.38 86 ASP A C 1
ATOM 684 O O . ASP A 1 86 ? -7.083 1.553 21.011 1.00 89.38 86 ASP A O 1
ATOM 688 N N . LYS A 1 87 ? -9.108 1.588 21.993 1.00 90.44 87 LYS A N 1
ATOM 689 C CA . LYS A 1 87 ? -9.429 0.175 21.741 1.00 90.44 87 LYS A CA 1
ATOM 690 C C . LYS A 1 87 ? -9.381 -0.150 20.245 1.00 90.44 87 LYS A C 1
ATOM 692 O O . LYS A 1 87 ? -8.765 -1.141 19.860 1.00 90.44 87 LYS A O 1
ATOM 697 N N . MET A 1 88 ? -9.984 0.691 19.403 1.00 91.50 88 MET A N 1
ATOM 698 C CA . MET A 1 88 ? -9.971 0.506 17.949 1.00 91.50 88 MET A CA 1
ATOM 699 C C . MET A 1 88 ? -8.560 0.608 17.361 1.00 91.50 88 MET A C 1
ATOM 701 O O . MET A 1 88 ? -8.140 -0.277 16.616 1.00 91.50 88 MET A O 1
ATOM 705 N N . ALA A 1 89 ? -7.810 1.656 17.710 1.00 92.38 89 ALA A N 1
ATOM 706 C CA . ALA A 1 89 ? -6.458 1.850 17.195 1.00 92.38 89 ALA A CA 1
ATOM 707 C C . ALA A 1 89 ? -5.529 0.688 17.595 1.00 92.38 89 ALA A C 1
ATOM 709 O O . ALA A 1 89 ? -4.722 0.225 16.786 1.00 92.38 89 ALA A O 1
ATOM 710 N N . ARG A 1 90 ? -5.707 0.130 18.798 1.00 91.50 90 ARG A N 1
ATOM 711 C CA . ARG A 1 90 ? -4.986 -1.068 19.244 1.00 91.50 90 ARG A CA 1
ATOM 712 C C . ARG A 1 90 ? -5.327 -2.318 18.434 1.00 91.50 90 ARG A C 1
ATOM 714 O O . ARG A 1 90 ? -4.459 -3.148 18.165 1.00 91.50 90 ARG A O 1
ATOM 721 N N . GLU A 1 91 ? -6.591 -2.501 18.064 1.00 90.88 91 GLU A N 1
ATOM 722 C CA . GLU A 1 91 ? -6.974 -3.627 17.209 1.00 90.88 91 GLU A CA 1
ATOM 723 C C . GLU A 1 91 ? -6.352 -3.501 15.812 1.00 90.88 91 GLU A C 1
ATOM 725 O O . GLU A 1 91 ? -5.858 -4.497 15.279 1.00 90.88 91 GLU A O 1
ATOM 730 N N . PHE A 1 92 ? -6.274 -2.288 15.253 1.00 90.56 92 PHE A N 1
ATOM 731 C CA . PHE A 1 92 ? -5.570 -2.048 13.990 1.00 90.56 92 PHE A CA 1
ATOM 732 C C . PHE A 1 92 ? -4.087 -2.410 14.068 1.00 90.56 92 PHE A C 1
ATOM 734 O O . PHE A 1 92 ? -3.583 -3.116 13.193 1.00 90.56 92 PHE A O 1
ATOM 741 N N . THR A 1 93 ? -3.387 -2.002 15.128 1.00 88.38 93 THR A N 1
ATOM 742 C CA . THR A 1 93 ? -1.958 -2.323 15.284 1.00 88.38 93 THR A CA 1
ATOM 743 C C . THR A 1 93 ? -1.690 -3.809 15.460 1.00 88.38 93 THR A C 1
ATOM 745 O O . THR A 1 93 ? -0.693 -4.323 14.949 1.00 88.38 93 THR A O 1
ATOM 748 N N . LYS A 1 94 ? -2.608 -4.535 16.104 1.00 89.25 94 LYS A N 1
ATOM 749 C CA . LYS A 1 94 ? -2.540 -5.996 16.178 1.00 89.25 94 LYS A CA 1
ATOM 750 C C . LYS A 1 94 ? -2.610 -6.647 14.796 1.00 89.25 94 LYS A C 1
ATOM 752 O O . LYS A 1 94 ? -1.825 -7.551 14.513 1.00 89.25 94 LYS A O 1
ATOM 757 N N . LEU A 1 95 ? -3.541 -6.206 13.947 1.00 88.69 95 LEU A N 1
ATOM 758 C CA . LEU A 1 95 ? -3.667 -6.715 12.577 1.00 88.69 95 LEU A CA 1
ATOM 759 C C . LEU A 1 95 ? -2.421 -6.380 11.747 1.00 88.69 95 LEU A C 1
ATOM 761 O O . LEU A 1 95 ? -1.916 -7.237 11.022 1.00 88.69 95 LEU A O 1
ATOM 765 N N . LEU A 1 96 ? -1.885 -5.170 11.916 1.00 91.44 96 LEU A N 1
ATOM 766 C CA . LEU A 1 96 ? -0.659 -4.719 11.262 1.00 91.44 96 LEU A CA 1
ATOM 767 C C . LEU A 1 96 ? 0.554 -5.594 11.584 1.00 91.44 96 LEU A C 1
ATOM 769 O O . LEU A 1 96 ? 1.293 -5.952 10.673 1.00 91.44 96 LEU A O 1
ATOM 773 N N . ALA A 1 97 ? 0.751 -5.984 12.846 1.00 90.25 97 ALA A N 1
ATOM 774 C CA . ALA A 1 97 ? 1.884 -6.829 13.237 1.00 90.25 97 ALA A CA 1
ATOM 775 C C . ALA A 1 97 ? 1.877 -8.197 12.521 1.00 90.25 97 ALA A C 1
ATOM 777 O O . ALA A 1 97 ? 2.920 -8.700 12.092 1.00 90.25 97 ALA A O 1
ATOM 778 N N . ILE A 1 98 ? 0.689 -8.788 12.348 1.00 90.75 98 ILE A N 1
ATOM 779 C CA . ILE A 1 98 ? 0.514 -10.054 11.619 1.00 90.75 98 ILE A CA 1
ATOM 780 C C . ILE A 1 98 ? 0.736 -9.840 10.116 1.00 90.75 98 ILE A C 1
ATOM 782 O O . ILE A 1 98 ? 1.438 -10.625 9.469 1.00 90.75 98 ILE A O 1
ATOM 786 N N . ALA A 1 99 ? 0.170 -8.764 9.564 1.00 92.94 99 ALA A N 1
ATOM 787 C CA . ALA A 1 99 ? 0.324 -8.427 8.157 1.00 92.94 99 ALA A CA 1
ATOM 788 C C . ALA A 1 99 ? 1.793 -8.174 7.797 1.00 92.94 99 ALA A C 1
ATOM 790 O O . ALA A 1 99 ? 2.267 -8.744 6.824 1.00 92.94 99 ALA A O 1
ATOM 791 N N . MET A 1 100 ? 2.544 -7.443 8.625 1.00 93.06 100 MET A N 1
ATOM 792 C CA . MET A 1 100 ? 3.966 -7.157 8.407 1.00 93.06 100 MET A CA 1
ATOM 793 C C . MET A 1 100 ? 4.812 -8.426 8.294 1.00 93.06 100 MET A C 1
ATOM 795 O O . MET A 1 100 ? 5.618 -8.564 7.375 1.00 93.06 100 MET A O 1
ATOM 799 N N . SER A 1 101 ? 4.592 -9.393 9.189 1.00 92.62 101 SER A N 1
ATOM 800 C CA . SER A 1 101 ? 5.270 -10.694 9.114 1.00 92.62 101 SER A CA 1
ATOM 801 C C . SER A 1 101 ? 4.953 -11.425 7.807 1.00 92.62 101 SER A C 1
ATOM 803 O O . SER A 1 101 ? 5.838 -11.996 7.171 1.00 92.62 101 SER A O 1
ATOM 805 N N . THR A 1 102 ? 3.691 -11.379 7.383 1.00 94.25 102 THR A N 1
ATOM 806 C CA . THR A 1 102 ? 3.233 -12.034 6.152 1.00 94.25 102 THR A CA 1
ATOM 807 C C . THR A 1 102 ? 3.813 -11.351 4.910 1.00 94.25 102 THR A C 1
ATOM 809 O O . THR A 1 102 ? 4.315 -12.035 4.017 1.00 94.25 102 THR A O 1
ATOM 812 N N . THR A 1 103 ? 3.838 -10.014 4.888 1.00 95.31 103 THR A N 1
ATOM 813 C CA . THR A 1 103 ? 4.489 -9.199 3.854 1.00 95.31 103 THR A CA 1
ATOM 814 C C . THR A 1 103 ? 5.966 -9.550 3.729 1.00 95.31 103 THR A C 1
ATOM 816 O O . THR A 1 103 ? 6.443 -9.744 2.613 1.00 95.31 103 THR A O 1
ATOM 819 N N . ALA A 1 104 ? 6.678 -9.687 4.852 1.00 94.12 104 ALA A N 1
ATOM 820 C CA . ALA A 1 104 ? 8.098 -10.035 4.882 1.00 94.12 104 ALA A CA 1
ATOM 821 C C . ALA A 1 104 ? 8.375 -11.408 4.255 1.00 94.12 104 ALA A C 1
ATOM 823 O O . ALA A 1 104 ? 9.278 -11.546 3.429 1.00 94.12 104 ALA A O 1
ATOM 824 N N . ILE A 1 105 ? 7.574 -12.418 4.615 1.00 95.88 105 ILE A N 1
ATOM 825 C CA . ILE A 1 105 ? 7.698 -13.778 4.075 1.00 95.88 105 ILE A CA 1
ATOM 826 C C . ILE A 1 105 ? 7.484 -13.759 2.561 1.00 95.88 105 ILE A C 1
ATOM 828 O O . ILE A 1 105 ? 8.337 -14.239 1.815 1.00 95.88 105 ILE A O 1
ATOM 832 N N . TRP A 1 106 ? 6.383 -13.165 2.095 1.00 96.69 106 TRP A N 1
ATOM 833 C CA . TRP A 1 106 ? 6.083 -13.102 0.665 1.00 96.69 106 TRP A CA 1
ATOM 834 C C . TRP A 1 106 ? 7.042 -12.201 -0.114 1.00 96.69 106 TRP A C 1
ATOM 836 O O . TRP A 1 106 ? 7.343 -12.502 -1.264 1.00 96.69 106 TRP A O 1
ATOM 846 N N . GLY A 1 107 ? 7.591 -11.160 0.512 1.00 94.62 107 GLY A N 1
ATOM 847 C CA . GLY A 1 107 ? 8.640 -10.323 -0.074 1.00 94.62 107 GLY A CA 1
ATOM 848 C C . GLY A 1 107 ? 9.943 -11.097 -0.261 1.00 94.62 107 GLY A C 1
ATOM 849 O O . GLY A 1 107 ? 10.557 -11.029 -1.323 1.00 94.62 107 GLY A O 1
ATOM 850 N N . GLY A 1 108 ? 10.322 -11.915 0.726 1.00 95.00 108 GLY A N 1
ATOM 851 C CA . GLY A 1 108 ? 11.447 -12.842 0.609 1.00 95.00 108 GLY A CA 1
ATOM 852 C C . GLY A 1 108 ? 11.232 -13.891 -0.485 1.00 95.00 108 GLY A C 1
ATOM 853 O O . GLY A 1 108 ? 12.143 -14.150 -1.269 1.00 95.00 108 GLY A O 1
ATOM 854 N N . VAL A 1 109 ? 10.021 -14.453 -0.588 1.00 96.69 109 VAL A N 1
ATOM 855 C CA . VAL A 1 109 ? 9.645 -15.380 -1.672 1.00 96.69 109 VAL A CA 1
ATOM 856 C C . VAL A 1 109 ? 9.733 -14.695 -3.035 1.00 96.69 109 VAL A C 1
ATOM 858 O O . VAL A 1 109 ? 10.328 -15.253 -3.954 1.00 96.69 109 VAL A O 1
ATOM 861 N N . LEU A 1 110 ? 9.193 -13.482 -3.171 1.00 95.94 110 LEU A N 1
ATOM 862 C CA . LEU A 1 110 ? 9.253 -12.705 -4.407 1.00 95.94 110 LEU A CA 1
ATOM 863 C C . LEU A 1 110 ? 10.702 -12.423 -4.820 1.00 95.94 110 LEU A C 1
ATOM 865 O O . LEU A 1 110 ? 11.074 -12.704 -5.957 1.00 95.94 110 LEU A O 1
ATOM 869 N N . LEU A 1 111 ? 11.532 -11.933 -3.895 1.00 94.25 111 LEU A N 1
ATOM 870 C CA . LEU A 1 111 ? 12.950 -11.677 -4.148 1.00 94.25 111 LEU A CA 1
ATOM 871 C C . LEU A 1 111 ? 13.680 -12.958 -4.566 1.00 94.25 111 LEU A C 1
ATOM 873 O O . LEU A 1 111 ? 14.431 -12.952 -5.538 1.00 94.25 111 LEU A O 1
ATOM 877 N N . PHE A 1 112 ? 13.432 -14.069 -3.871 1.00 95.31 112 PHE A N 1
ATOM 878 C CA . PHE A 1 112 ? 14.014 -15.361 -4.217 1.00 95.31 112 PHE A CA 1
ATOM 879 C C . PHE A 1 112 ? 13.619 -15.807 -5.632 1.00 95.31 112 PHE A C 1
ATOM 881 O O . PHE A 1 112 ? 14.481 -16.222 -6.409 1.00 95.31 112 PHE A O 1
ATOM 888 N N . LEU A 1 113 ? 12.340 -15.695 -6.001 1.00 94.88 113 LEU A N 1
ATOM 889 C CA . LEU A 1 113 ? 11.872 -16.032 -7.347 1.00 94.88 113 LEU A CA 1
ATOM 890 C C . LEU A 1 113 ? 12.501 -15.124 -8.408 1.00 94.88 113 LEU A C 1
ATOM 892 O O . LEU A 1 113 ? 12.932 -15.620 -9.443 1.00 94.88 113 LEU A O 1
ATOM 896 N N . LEU A 1 114 ? 12.617 -13.821 -8.152 1.00 93.56 114 LEU A N 1
ATOM 897 C CA . LEU A 1 114 ? 13.246 -12.884 -9.084 1.00 93.56 114 LEU A CA 1
ATOM 898 C C . LEU A 1 114 ? 14.740 -13.181 -9.279 1.00 93.56 114 LEU A C 1
ATOM 900 O O . LEU A 1 114 ? 15.194 -13.289 -10.415 1.00 93.56 114 LEU A O 1
ATOM 904 N N . LEU A 1 115 ? 15.495 -13.400 -8.197 1.00 92.69 115 LEU A N 1
ATOM 905 C CA . LEU A 1 115 ? 16.924 -13.736 -8.271 1.00 92.69 115 LEU A CA 1
ATOM 906 C C . LEU A 1 115 ? 17.176 -15.072 -8.982 1.00 92.69 115 LEU A C 1
ATOM 908 O O . LEU A 1 115 ? 18.160 -15.224 -9.704 1.00 92.69 115 LEU A O 1
ATOM 912 N N . THR A 1 116 ? 16.301 -16.059 -8.777 1.00 91.19 116 THR A N 1
ATOM 913 C CA . THR A 1 116 ? 16.490 -17.402 -9.339 1.00 91.19 116 THR A CA 1
ATOM 914 C C . THR A 1 116 ? 15.982 -17.539 -10.769 1.00 91.19 116 THR A C 1
ATOM 916 O O . THR A 1 116 ? 16.620 -18.246 -11.552 1.00 91.19 116 THR A O 1
ATOM 919 N N . LEU A 1 117 ? 14.862 -16.896 -11.113 1.00 93.31 117 LEU A N 1
ATOM 920 C CA . LEU A 1 117 ? 14.199 -17.027 -12.414 1.00 93.31 117 LEU A CA 1
ATOM 921 C C . LEU A 1 117 ? 14.582 -15.923 -13.401 1.00 93.31 117 LEU A C 1
ATOM 923 O O . LEU A 1 117 ? 14.521 -16.171 -14.601 1.00 93.31 117 LEU A O 1
ATOM 927 N N . TYR A 1 118 ? 14.998 -14.748 -12.924 1.00 93.44 118 TYR A N 1
ATOM 928 C CA . TYR A 1 118 ? 15.326 -13.577 -13.745 1.00 93.44 118 TYR A CA 1
ATOM 929 C C . TYR A 1 118 ? 16.702 -12.978 -13.374 1.00 93.44 118 TYR A C 1
ATOM 931 O O . TYR A 1 118 ? 16.800 -11.788 -13.068 1.00 93.44 118 TYR A O 1
ATOM 939 N N . PRO A 1 119 ? 17.795 -13.767 -13.390 1.00 91.12 119 PRO A N 1
ATOM 940 C CA . PRO A 1 119 ? 19.085 -13.331 -12.851 1.00 91.12 119 PRO A CA 1
ATOM 941 C C . PRO A 1 119 ? 19.711 -12.171 -13.639 1.00 91.12 119 PRO A C 1
ATOM 943 O O . PRO A 1 119 ? 20.255 -11.252 -13.034 1.00 91.12 119 PRO A O 1
ATOM 946 N N . ARG A 1 120 ? 19.599 -12.163 -14.977 1.00 90.25 120 ARG A N 1
ATOM 947 C CA . ARG A 1 120 ? 20.121 -11.068 -15.814 1.00 90.25 120 ARG A CA 1
ATOM 948 C C . ARG A 1 120 ? 19.402 -9.747 -15.535 1.00 90.25 120 ARG A C 1
ATOM 950 O O . ARG A 1 120 ? 20.041 -8.713 -15.384 1.00 90.25 120 ARG A O 1
ATOM 957 N N . PHE A 1 121 ? 18.078 -9.807 -15.429 1.00 90.44 121 PHE A N 1
ATOM 958 C CA . PHE A 1 121 ? 17.240 -8.661 -15.085 1.00 90.44 121 PHE A CA 1
ATOM 959 C C . PHE A 1 121 ? 17.561 -8.123 -13.686 1.00 90.44 121 PHE A C 1
ATOM 961 O O . PHE A 1 121 ? 17.733 -6.918 -13.521 1.00 90.44 121 PHE A O 1
ATOM 968 N N . MET A 1 122 ? 17.702 -9.008 -12.693 1.00 92.31 122 MET A N 1
ATOM 969 C CA . MET A 1 122 ? 18.048 -8.592 -11.335 1.00 92.31 122 MET A CA 1
ATOM 970 C C . MET A 1 122 ? 19.435 -7.962 -11.257 1.00 92.31 122 MET A C 1
ATOM 972 O O . MET A 1 122 ? 19.576 -6.939 -10.599 1.00 92.31 122 MET A O 1
ATOM 976 N N . ASN A 1 123 ? 20.428 -8.501 -11.969 1.00 91.81 123 ASN A N 1
ATOM 977 C CA . ASN A 1 123 ? 21.749 -7.879 -12.036 1.00 91.81 123 ASN A CA 1
ATOM 978 C C . ASN A 1 123 ? 21.695 -6.476 -12.637 1.00 91.81 123 ASN A C 1
ATOM 980 O O . ASN A 1 123 ? 22.263 -5.554 -12.061 1.00 91.81 123 ASN A O 1
ATOM 984 N N . TYR A 1 124 ? 20.960 -6.299 -13.738 1.00 91.94 124 TYR A N 1
ATOM 985 C CA . TYR A 1 124 ? 20.802 -4.984 -14.352 1.00 91.94 124 TYR A CA 1
ATOM 986 C C . TYR A 1 124 ? 20.147 -3.975 -13.400 1.00 91.94 124 TYR A C 1
ATOM 988 O O . TYR A 1 124 ? 20.677 -2.886 -13.181 1.00 91.94 124 TYR A O 1
ATOM 996 N N . LEU A 1 125 ? 19.028 -4.351 -12.768 1.00 92.19 125 LEU A N 1
ATOM 997 C CA . LEU A 1 125 ? 18.396 -3.498 -11.761 1.00 92.19 125 LEU A CA 1
ATOM 998 C C . LEU A 1 125 ? 19.343 -3.196 -10.599 1.00 92.19 125 LEU A C 1
ATOM 1000 O O . LEU A 1 125 ? 19.342 -2.075 -10.096 1.00 92.19 125 LEU A O 1
ATOM 1004 N N . SER A 1 126 ? 20.159 -4.163 -10.177 1.00 91.69 126 SER A N 1
ATOM 1005 C CA . SER A 1 126 ? 21.120 -3.951 -9.100 1.00 91.69 126 SER A CA 1
ATOM 1006 C C . SER A 1 126 ? 22.234 -2.977 -9.447 1.00 91.69 126 SER A C 1
ATOM 1008 O O . SER A 1 126 ? 22.631 -2.203 -8.579 1.00 91.69 126 SER A O 1
ATOM 1010 N N . GLU A 1 127 ? 22.707 -2.974 -10.689 1.00 91.25 127 GLU A N 1
ATOM 1011 C CA . GLU A 1 127 ? 23.691 -2.003 -11.169 1.00 91.25 127 GLU A CA 1
ATOM 1012 C C . GLU A 1 127 ? 23.097 -0.591 -11.229 1.00 91.25 127 GLU A C 1
ATOM 1014 O O . GLU A 1 127 ? 23.708 0.358 -10.738 1.00 91.25 127 GLU A O 1
ATOM 1019 N N . VAL A 1 128 ? 21.877 -0.457 -11.759 1.00 91.75 128 VAL A N 1
ATOM 1020 C CA . VAL A 1 128 ? 21.186 0.834 -11.892 1.00 91.75 128 VAL A CA 1
ATOM 1021 C C . VAL A 1 128 ? 20.817 1.425 -10.524 1.00 91.75 128 VAL A C 1
ATOM 1023 O O . VAL A 1 128 ? 21.018 2.613 -10.288 1.00 91.75 128 VAL A O 1
ATOM 1026 N N . PHE A 1 129 ? 20.308 0.609 -9.596 1.00 92.50 129 PHE A N 1
ATOM 1027 C CA . PHE A 1 129 ? 19.719 1.064 -8.328 1.00 92.50 129 PHE A CA 1
ATOM 1028 C C . PHE A 1 129 ? 20.574 0.796 -7.084 1.00 92.50 129 PHE A C 1
ATOM 1030 O O . PHE A 1 129 ? 20.057 0.863 -5.961 1.00 92.50 129 PHE A O 1
ATOM 1037 N N . LEU A 1 130 ? 21.875 0.537 -7.251 1.00 88.75 130 LEU A N 1
ATOM 1038 C CA . LEU A 1 130 ? 22.784 0.102 -6.183 1.00 88.75 130 LEU A CA 1
ATOM 1039 C C . LEU A 1 130 ? 22.650 0.890 -4.861 1.00 88.75 130 LEU A C 1
ATOM 1041 O O . LEU A 1 130 ? 22.545 0.247 -3.814 1.00 88.75 130 LEU A O 1
ATOM 1045 N N . PRO A 1 131 ? 22.575 2.240 -4.840 1.00 85.19 131 PRO A N 1
ATOM 1046 C CA . PRO A 1 131 ? 22.407 2.979 -3.585 1.00 85.19 131 PRO A CA 1
ATOM 1047 C C . PRO A 1 131 ? 21.077 2.669 -2.884 1.00 85.19 131 PRO A C 1
ATOM 1049 O O . PRO A 1 131 ? 21.029 2.446 -1.674 1.00 85.19 131 PRO A O 1
ATOM 1052 N N . THR A 1 132 ? 19.984 2.618 -3.647 1.00 89.44 132 THR A N 1
ATOM 1053 C CA . THR A 1 132 ? 18.642 2.384 -3.098 1.00 89.44 132 THR A CA 1
ATOM 1054 C C . THR A 1 132 ? 18.434 0.941 -2.644 1.00 89.44 132 THR A C 1
ATOM 1056 O O . THR A 1 132 ? 17.654 0.708 -1.723 1.00 89.44 132 THR A O 1
ATOM 1059 N N . LEU A 1 133 ? 19.182 -0.017 -3.205 1.00 87.75 133 LEU A N 1
ATOM 1060 C CA . LEU A 1 133 ? 19.155 -1.416 -2.775 1.00 87.75 133 LEU A CA 1
ATOM 1061 C C . LEU A 1 133 ? 19.641 -1.630 -1.342 1.00 87.75 133 LEU A C 1
ATOM 1063 O O . LEU A 1 133 ? 19.190 -2.569 -0.698 1.00 87.75 133 LEU A O 1
ATOM 1067 N N . TRP A 1 134 ? 20.530 -0.777 -0.830 1.00 88.12 134 TRP A N 1
ATOM 1068 C CA . TRP A 1 134 ? 20.953 -0.827 0.574 1.00 88.12 134 TRP A CA 1
ATOM 1069 C C . TRP A 1 134 ? 20.000 -0.063 1.491 1.00 88.12 134 TRP A C 1
ATOM 1071 O O . TRP A 1 134 ? 19.723 -0.496 2.611 1.00 88.12 134 TRP A O 1
ATOM 1081 N N . ILE A 1 135 ? 19.467 1.057 1.002 1.00 91.06 135 ILE A N 1
ATOM 1082 C CA . ILE A 1 135 ? 18.518 1.891 1.745 1.00 91.06 135 ILE A CA 1
ATOM 1083 C C . ILE A 1 135 ? 17.207 1.135 1.983 1.00 91.06 135 ILE A C 1
ATOM 1085 O O . ILE A 1 135 ? 16.654 1.197 3.079 1.00 91.06 135 ILE A O 1
ATOM 1089 N N . TYR A 1 136 ? 16.721 0.391 0.989 1.00 91.94 136 TYR A N 1
ATOM 1090 C CA . TYR A 1 136 ? 15.425 -0.276 1.059 1.00 91.94 136 TYR A CA 1
ATOM 1091 C C . TYR A 1 136 ? 15.325 -1.299 2.214 1.00 91.94 136 TYR A C 1
ATOM 1093 O O . TYR A 1 136 ? 14.438 -1.140 3.055 1.00 91.94 136 TYR A O 1
ATOM 1101 N N . PRO A 1 137 ? 16.239 -2.283 2.371 1.00 92.25 137 PRO A N 1
ATOM 1102 C CA . PRO A 1 137 ? 16.232 -3.181 3.524 1.00 92.25 137 PRO A CA 1
ATOM 1103 C C . PRO A 1 137 ? 16.385 -2.446 4.857 1.00 92.25 137 PRO A C 1
ATOM 1105 O O . PRO A 1 137 ? 15.739 -2.818 5.832 1.00 92.25 137 PRO A O 1
ATOM 1108 N N . MET A 1 138 ? 17.208 -1.392 4.917 1.00 93.69 138 MET A N 1
ATOM 1109 C CA . MET A 1 138 ? 17.391 -0.606 6.141 1.00 93.69 138 MET A CA 1
ATOM 1110 C C . MET A 1 138 ? 16.087 0.075 6.572 1.00 93.69 138 MET A C 1
ATOM 1112 O O . MET A 1 138 ? 15.710 -0.003 7.742 1.00 93.69 138 MET A O 1
ATOM 1116 N N . LEU A 1 139 ? 15.378 0.701 5.630 1.00 95.31 139 LEU A N 1
ATOM 1117 C CA . LEU A 1 139 ? 14.068 1.293 5.882 1.00 95.31 139 LEU A CA 1
ATOM 1118 C C . LEU A 1 139 ? 13.037 0.230 6.265 1.00 95.31 139 LEU A C 1
ATOM 1120 O O . LEU A 1 139 ? 12.256 0.461 7.178 1.00 95.31 139 LEU A O 1
ATOM 1124 N N . PHE A 1 140 ? 13.068 -0.947 5.638 1.00 94.00 140 PHE A N 1
ATOM 1125 C CA . PHE A 1 140 ? 12.181 -2.060 5.980 1.00 94.00 140 PHE A CA 1
ATOM 1126 C C . PHE A 1 140 ? 12.406 -2.553 7.419 1.00 94.00 140 PHE A C 1
ATOM 1128 O O . PHE A 1 140 ? 11.451 -2.754 8.170 1.00 94.00 140 PHE A O 1
ATOM 1135 N N . PHE A 1 141 ? 13.665 -2.695 7.849 1.00 94.25 141 PHE A N 1
ATOM 1136 C CA . PHE A 1 141 ? 13.978 -3.024 9.242 1.00 94.25 141 PHE A CA 1
ATOM 1137 C C . PHE A 1 141 ? 13.534 -1.924 10.204 1.00 94.25 141 PHE A C 1
ATOM 1139 O O . PHE A 1 141 ? 13.024 -2.236 11.281 1.00 94.25 141 PHE A O 1
ATOM 1146 N N . LEU A 1 142 ? 13.702 -0.655 9.824 1.00 95.81 142 LEU A N 1
ATOM 1147 C CA . LEU A 1 142 ? 13.234 0.475 10.618 1.00 95.81 142 LEU A CA 1
ATOM 1148 C C . LEU A 1 142 ? 11.705 0.466 10.748 1.00 95.81 142 LEU A C 1
ATOM 1150 O O . LEU A 1 142 ? 11.202 0.594 11.858 1.00 95.81 142 LEU A O 1
ATOM 1154 N N . GLU A 1 143 ? 10.975 0.247 9.654 1.00 95.44 143 GLU A N 1
ATOM 1155 C CA . GLU A 1 143 ? 9.514 0.136 9.634 1.00 95.44 143 GLU A CA 1
ATOM 1156 C C . GLU A 1 143 ? 9.039 -0.986 10.560 1.00 95.44 143 GLU A C 1
ATOM 1158 O O . GLU A 1 143 ? 8.206 -0.763 11.440 1.00 95.44 143 GLU A O 1
ATOM 1163 N N . ALA A 1 144 ? 9.632 -2.177 10.422 1.00 94.56 144 ALA A N 1
ATOM 1164 C CA . ALA A 1 144 ? 9.326 -3.321 11.267 1.00 94.56 144 ALA A CA 1
ATOM 1165 C C . ALA A 1 144 ? 9.593 -3.004 12.744 1.00 94.56 144 ALA A C 1
ATOM 1167 O O . ALA A 1 144 ? 8.732 -3.224 13.593 1.00 94.56 144 ALA A O 1
ATOM 1168 N N . PHE A 1 145 ? 10.768 -2.458 13.062 1.00 94.75 145 PHE A N 1
ATOM 1169 C CA . PHE A 1 145 ? 11.145 -2.116 14.431 1.00 94.75 145 PHE A CA 1
ATOM 1170 C C . PHE A 1 145 ? 10.190 -1.086 15.042 1.00 94.75 145 P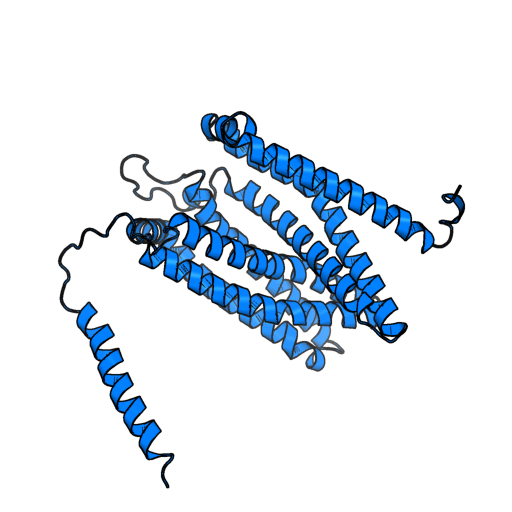HE A C 1
ATOM 1172 O O . PHE A 1 145 ? 9.685 -1.296 16.146 1.00 94.75 145 PHE A O 1
ATOM 1179 N N . THR A 1 146 ? 9.884 -0.011 14.312 1.00 95.62 146 THR A N 1
ATOM 1180 C CA . THR A 1 146 ? 8.934 1.014 14.748 1.00 95.62 146 THR A CA 1
ATOM 1181 C C . THR A 1 146 ? 7.543 0.422 14.962 1.00 95.62 146 THR A C 1
ATOM 1183 O O . THR A 1 146 ? 6.952 0.666 16.013 1.00 95.62 146 THR A O 1
ATOM 1186 N N . LEU A 1 147 ? 7.043 -0.411 14.042 1.00 94.75 147 LEU A N 1
ATOM 1187 C CA . LEU A 1 147 ? 5.748 -1.081 14.185 1.00 94.75 147 LEU A CA 1
ATOM 1188 C C . LEU A 1 147 ? 5.707 -1.999 15.410 1.00 94.75 147 LEU A C 1
ATOM 1190 O O . LEU A 1 147 ? 4.729 -1.985 16.155 1.00 94.75 147 LEU A O 1
ATOM 1194 N N . TYR A 1 148 ? 6.749 -2.797 15.643 1.00 94.00 148 TYR A N 1
ATOM 1195 C CA . TYR A 1 148 ? 6.777 -3.714 16.780 1.00 94.00 148 TYR A CA 1
ATOM 1196 C C . TYR A 1 148 ? 6.863 -2.976 18.116 1.00 94.00 148 TYR A C 1
ATOM 1198 O O . TYR A 1 148 ? 6.200 -3.388 19.067 1.00 94.00 148 TYR A O 1
ATOM 1206 N N . ILE A 1 149 ? 7.610 -1.870 18.202 1.00 94.50 149 ILE A N 1
ATOM 1207 C CA . ILE A 1 149 ? 7.595 -1.019 19.402 1.00 94.50 149 ILE A CA 1
ATOM 1208 C C . ILE A 1 149 ? 6.224 -0.371 19.577 1.00 94.50 149 ILE A C 1
ATOM 1210 O O . ILE A 1 149 ? 5.717 -0.344 20.695 1.00 94.50 149 ILE A O 1
ATOM 1214 N N . TYR A 1 150 ? 5.620 0.125 18.498 1.00 93.69 150 TYR A N 1
ATOM 1215 C CA . TYR A 1 150 ? 4.285 0.716 18.524 1.00 93.69 150 TYR A CA 1
ATOM 1216 C C . TYR A 1 150 ? 3.253 -0.300 19.041 1.00 93.69 150 TYR A C 1
ATOM 1218 O O . TYR A 1 150 ? 2.550 -0.046 20.010 1.00 93.69 150 TYR A O 1
ATOM 1226 N N . TYR A 1 151 ? 3.240 -1.522 18.513 1.00 93.75 151 TYR A N 1
ATOM 1227 C CA . TYR A 1 151 ? 2.301 -2.550 18.958 1.00 93.75 151 TYR A CA 1
ATOM 1228 C C . TYR A 1 151 ? 2.579 -3.069 20.382 1.00 93.75 151 TYR A C 1
ATOM 1230 O O . TYR A 1 151 ? 1.698 -3.037 21.243 1.00 93.75 151 TYR A O 1
ATOM 1238 N N . TYR A 1 152 ? 3.793 -3.554 20.668 1.00 93.25 152 TYR A N 1
ATOM 1239 C CA . TYR A 1 152 ? 4.104 -4.148 21.977 1.00 93.25 152 TYR A CA 1
ATOM 1240 C C . TYR A 1 152 ? 4.237 -3.109 23.093 1.00 93.25 152 TYR A C 1
ATOM 1242 O O . TYR A 1 152 ? 4.053 -3.425 24.269 1.00 93.25 152 TYR A O 1
ATOM 1250 N N . GLY A 1 153 ? 4.545 -1.864 22.739 1.00 92.19 153 GLY A N 1
ATOM 1251 C CA . GLY A 1 153 ? 4.663 -0.754 23.671 1.00 92.19 153 GLY A CA 1
ATOM 1252 C C . GLY A 1 153 ? 3.327 -0.157 24.116 1.00 92.19 153 GLY A C 1
ATOM 1253 O O . GLY A 1 153 ? 3.343 0.662 25.037 1.00 92.19 153 GLY A O 1
ATOM 1254 N N . TRP A 1 154 ? 2.197 -0.578 23.531 1.00 92.62 154 TRP A N 1
ATOM 1255 C CA . TRP A 1 154 ? 0.871 0.011 23.761 1.00 92.62 154 TRP A CA 1
ATOM 1256 C C . TRP A 1 154 ? 0.524 0.170 25.246 1.00 92.62 154 TRP A C 1
ATOM 1258 O O . TRP A 1 154 ? 0.252 1.273 25.709 1.00 92.62 154 TRP A O 1
ATOM 1268 N N . GLU A 1 155 ? 0.593 -0.912 26.031 1.00 90.75 155 GLU A N 1
ATOM 1269 C CA . GLU A 1 155 ? 0.226 -0.872 27.459 1.00 90.75 155 GLU A CA 1
ATOM 1270 C C . GLU A 1 155 ? 1.190 -0.026 28.289 1.00 90.75 155 GLU A C 1
ATOM 1272 O O . GLU A 1 155 ? 0.784 0.684 29.207 1.00 90.75 155 GLU A O 1
ATOM 1277 N N . ARG A 1 156 ? 2.484 -0.064 27.951 1.00 90.75 156 ARG A N 1
ATOM 1278 C CA . ARG A 1 156 ? 3.512 0.686 28.680 1.00 90.75 156 ARG A CA 1
ATOM 1279 C C . ARG A 1 156 ? 3.415 2.188 28.416 1.00 90.75 156 ARG A C 1
ATOM 1281 O O . ARG A 1 156 ? 3.796 2.977 29.275 1.00 90.75 156 ARG A O 1
ATOM 1288 N N . MET A 1 157 ? 2.917 2.576 27.244 1.00 92.31 157 MET A N 1
ATOM 1289 C CA . MET A 1 157 ? 2.804 3.966 26.806 1.00 92.31 157 MET A CA 1
ATOM 1290 C C . MET A 1 157 ? 1.357 4.469 26.762 1.00 92.31 157 MET A C 1
ATOM 1292 O O . MET A 1 157 ? 1.096 5.523 26.191 1.00 92.31 157 MET A O 1
ATOM 1296 N N . ARG A 1 158 ? 0.418 3.755 27.393 1.00 86.50 158 ARG A N 1
ATOM 1297 C CA . ARG A 1 158 ? -1.013 4.081 27.339 1.00 86.50 158 ARG A CA 1
ATOM 1298 C C . ARG A 1 158 ? -1.358 5.431 27.968 1.00 86.50 158 ARG A C 1
ATOM 1300 O O . ARG A 1 158 ? -2.282 6.095 27.515 1.00 86.50 158 ARG A O 1
ATOM 1307 N N . ASN A 1 159 ? -0.610 5.843 28.994 1.00 84.25 159 ASN A N 1
ATOM 1308 C CA . ASN A 1 159 ? -0.957 6.980 29.846 1.00 84.25 159 ASN A CA 1
ATOM 1309 C C . ASN A 1 159 ? 0.151 8.047 29.899 1.00 84.25 159 ASN A C 1
ATOM 1311 O O . ASN A 1 159 ? 1.343 7.757 29.777 1.00 84.25 159 ASN A O 1
ATOM 1315 N N . GLY A 1 160 ? -0.250 9.292 30.171 1.00 84.94 160 GLY A N 1
ATOM 1316 C CA . GLY A 1 160 ? 0.660 10.406 30.450 1.00 84.94 160 GLY A CA 1
ATOM 1317 C C . GLY A 1 160 ? 1.492 10.857 29.244 1.00 84.94 160 GLY A C 1
ATOM 1318 O O . GLY A 1 160 ? 1.074 10.746 28.094 1.00 84.94 160 GLY A O 1
ATOM 1319 N N . LYS A 1 161 ? 2.698 11.383 29.503 1.00 87.19 161 LYS A N 1
ATOM 1320 C CA . LYS A 1 161 ? 3.597 11.907 28.453 1.00 87.19 161 LYS A CA 1
ATOM 1321 C C . LYS A 1 161 ? 4.060 10.831 27.464 1.00 87.19 161 LYS A C 1
ATOM 1323 O O . LYS A 1 161 ? 4.340 11.143 26.312 1.00 87.19 161 LYS A O 1
ATOM 1328 N N . SER A 1 162 ? 4.102 9.571 27.892 1.00 91.31 162 SER A N 1
ATOM 1329 C CA . SER A 1 162 ? 4.497 8.436 27.056 1.00 91.31 162 SER A CA 1
ATOM 1330 C C . SER A 1 162 ? 3.530 8.184 25.895 1.00 91.31 162 SER A C 1
ATOM 1332 O O . SER A 1 162 ? 3.963 7.694 24.857 1.00 91.31 162 SER A O 1
ATOM 1334 N N . LYS A 1 163 ? 2.259 8.591 26.016 1.00 91.44 163 LYS A N 1
ATOM 1335 C CA . LYS A 1 163 ? 1.263 8.454 24.945 1.00 91.44 163 LYS A CA 1
ATOM 1336 C C . LYS A 1 163 ? 1.580 9.323 23.725 1.00 91.44 163 LYS A C 1
ATOM 1338 O O . LYS A 1 163 ? 1.393 8.895 22.593 1.00 91.44 163 LYS A O 1
ATOM 1343 N N . TRP A 1 164 ? 2.164 10.502 23.938 1.00 92.31 164 TRP A N 1
ATOM 1344 C CA . TRP A 1 164 ? 2.655 11.349 22.844 1.00 92.31 164 TRP A CA 1
ATOM 1345 C C . TRP A 1 164 ? 3.845 10.725 22.115 1.00 92.31 164 TRP A C 1
ATOM 1347 O O . TRP A 1 164 ? 3.956 10.844 20.898 1.00 92.31 164 TRP A O 1
ATOM 1357 N N . PHE A 1 165 ? 4.713 10.015 22.841 1.00 94.56 165 PHE A N 1
ATOM 1358 C CA . PHE A 1 165 ? 5.791 9.251 22.218 1.00 94.56 165 PHE A CA 1
ATOM 1359 C C . PHE A 1 165 ? 5.248 8.053 21.423 1.00 94.56 165 PHE A C 1
ATOM 1361 O O . PHE A 1 165 ? 5.736 7.772 20.334 1.00 94.56 165 PHE A O 1
ATOM 1368 N N . HIS A 1 166 ? 4.190 7.399 21.909 1.00 94.88 166 HIS A N 1
ATOM 1369 C CA . HIS A 1 166 ? 3.498 6.345 21.168 1.00 94.88 166 HIS A CA 1
ATOM 1370 C C . HIS A 1 166 ? 2.897 6.860 19.846 1.00 94.88 166 HIS A C 1
ATOM 1372 O O . HIS A 1 166 ? 3.136 6.270 18.795 1.00 94.88 166 HIS A O 1
ATOM 1378 N N . LEU A 1 167 ? 2.231 8.021 19.864 1.00 94.56 167 LEU A N 1
ATOM 1379 C CA . LEU A 1 167 ? 1.764 8.697 18.646 1.00 94.56 167 LEU A CA 1
ATOM 1380 C C . LEU A 1 167 ? 2.911 9.052 17.690 1.00 94.56 167 LEU A C 1
ATOM 1382 O O . LEU A 1 167 ? 2.782 8.876 16.480 1.00 94.56 167 LEU A O 1
ATOM 1386 N N . TYR A 1 168 ? 4.045 9.520 18.220 1.00 95.12 168 TYR A N 1
ATOM 1387 C CA . TYR A 1 168 ? 5.237 9.794 17.416 1.00 95.12 168 TYR A CA 1
ATOM 1388 C C . TYR A 1 168 ? 5.768 8.533 16.719 1.00 95.12 168 TYR A C 1
ATOM 1390 O O . TYR A 1 168 ? 6.123 8.602 15.547 1.00 95.12 168 TYR A O 1
ATOM 1398 N N . LEU A 1 169 ? 5.770 7.374 17.388 1.00 95.44 169 LEU A N 1
ATOM 1399 C CA . LEU A 1 169 ? 6.139 6.103 16.754 1.00 95.44 169 LEU A CA 1
ATOM 1400 C C . LEU A 1 169 ? 5.186 5.742 15.614 1.00 95.44 169 LEU A C 1
ATOM 1402 O O . LEU A 1 169 ? 5.636 5.333 14.549 1.00 95.44 169 LEU A O 1
ATOM 1406 N N . GLY A 1 170 ? 3.883 5.943 15.808 1.00 95.06 170 GLY A N 1
ATOM 1407 C CA . GLY A 1 170 ? 2.906 5.762 14.742 1.00 95.06 170 GLY A CA 1
ATOM 1408 C C . GLY A 1 170 ? 3.138 6.714 13.559 1.00 95.06 170 GLY A C 1
ATOM 1409 O O . GLY A 1 170 ? 3.073 6.302 12.401 1.00 95.06 170 GLY A O 1
ATOM 1410 N N . LEU A 1 171 ? 3.460 7.985 13.812 1.00 96.31 171 LEU A N 1
ATOM 1411 C CA . LEU A 1 171 ? 3.811 8.937 12.752 1.00 96.31 171 LEU A CA 1
ATOM 1412 C C . LEU A 1 171 ? 5.096 8.516 12.022 1.00 96.31 171 LEU A C 1
ATOM 1414 O O . LEU A 1 171 ? 5.141 8.525 10.794 1.00 96.31 171 LEU A O 1
ATOM 1418 N N . GLN A 1 172 ? 6.120 8.100 12.767 1.00 96.75 172 GLN A N 1
ATOM 1419 C CA . GLN A 1 172 ? 7.377 7.613 12.208 1.00 96.75 172 GLN A CA 1
ATOM 1420 C C . GLN A 1 172 ? 7.154 6.380 11.325 1.00 96.75 172 GLN A C 1
ATOM 1422 O O . GLN A 1 172 ? 7.736 6.299 10.246 1.00 96.75 172 GLN A O 1
ATOM 1427 N N . LEU A 1 173 ? 6.282 5.458 11.742 1.00 95.94 173 LEU A N 1
ATOM 1428 C CA . LEU A 1 173 ? 5.891 4.294 10.949 1.00 95.94 173 LEU A CA 1
ATOM 1429 C C . LEU A 1 173 ? 5.330 4.720 9.583 1.00 95.94 173 LEU A C 1
ATOM 1431 O O . LEU A 1 173 ? 5.758 4.203 8.556 1.00 95.94 173 LEU A O 1
ATOM 1435 N N . ASN A 1 174 ? 4.442 5.716 9.562 1.00 96.44 174 ASN A N 1
ATOM 1436 C CA . ASN A 1 174 ? 3.869 6.244 8.322 1.00 96.44 174 ASN A CA 1
ATOM 1437 C C . ASN A 1 174 ? 4.910 6.920 7.419 1.00 96.44 174 ASN A C 1
ATOM 1439 O O . ASN A 1 174 ? 4.882 6.737 6.201 1.00 96.44 174 ASN A O 1
ATOM 1443 N N . ILE A 1 175 ? 5.839 7.687 7.998 1.00 96.94 175 ILE A N 1
ATOM 1444 C CA . ILE A 1 175 ? 6.917 8.342 7.244 1.00 96.94 175 ILE A CA 1
ATOM 1445 C C . ILE A 1 175 ? 7.811 7.288 6.587 1.00 96.94 175 ILE A C 1
ATOM 1447 O O . ILE A 1 175 ? 8.046 7.346 5.382 1.00 96.94 175 ILE A O 1
ATOM 1451 N N . VAL A 1 176 ? 8.276 6.303 7.358 1.00 96.88 176 VAL A N 1
ATOM 1452 C CA . VAL A 1 176 ? 9.173 5.253 6.856 1.00 96.88 176 VAL A CA 1
ATOM 1453 C C . VAL A 1 176 ? 8.474 4.395 5.803 1.00 96.88 176 VAL A C 1
ATOM 1455 O O . VAL A 1 176 ? 9.047 4.182 4.735 1.00 96.88 176 VAL A O 1
ATOM 1458 N N . GLY A 1 177 ? 7.228 3.980 6.050 1.00 95.56 177 GLY A N 1
ATOM 1459 C CA . GLY A 1 177 ? 6.431 3.230 5.079 1.00 95.56 177 GLY A CA 1
ATOM 1460 C C . GLY A 1 177 ? 6.204 4.006 3.778 1.00 95.56 177 GLY A C 1
ATOM 1461 O O . GLY A 1 177 ? 6.350 3.464 2.682 1.00 95.56 177 GLY A O 1
ATOM 1462 N N . THR A 1 178 ? 5.941 5.313 3.863 1.00 96.50 178 THR A N 1
ATOM 1463 C CA . THR A 1 178 ? 5.796 6.157 2.665 1.00 96.50 178 THR A CA 1
ATOM 1464 C C . THR A 1 178 ? 7.109 6.244 1.886 1.00 96.50 178 THR A C 1
ATOM 1466 O O . THR A 1 178 ? 7.100 6.101 0.667 1.00 96.50 178 THR A O 1
ATOM 1469 N N . ILE A 1 179 ? 8.254 6.405 2.555 1.00 96.25 179 ILE A N 1
ATOM 1470 C CA . ILE A 1 179 ? 9.561 6.415 1.878 1.00 96.25 179 ILE A CA 1
ATOM 1471 C C . ILE A 1 179 ? 9.843 5.050 1.227 1.00 96.25 179 ILE A C 1
ATOM 1473 O O . ILE A 1 179 ? 10.316 5.005 0.092 1.00 96.25 179 ILE A O 1
ATOM 1477 N N . LEU A 1 180 ? 9.507 3.937 1.887 1.00 95.31 180 LEU A N 1
ATOM 1478 C CA . LEU A 1 180 ? 9.611 2.594 1.302 1.00 95.31 180 LEU A CA 1
ATOM 1479 C C . LEU A 1 180 ? 8.774 2.447 0.033 1.00 95.31 180 LEU A C 1
ATOM 1481 O O . LEU A 1 180 ? 9.257 1.888 -0.953 1.00 95.31 180 LEU A O 1
ATOM 1485 N N . LEU A 1 181 ? 7.545 2.973 0.042 1.00 95.62 181 LEU A N 1
ATOM 1486 C CA . LEU A 1 181 ? 6.680 3.010 -1.134 1.00 95.62 181 LEU A CA 1
ATOM 1487 C C . LEU A 1 181 ? 7.340 3.788 -2.280 1.00 95.62 181 LEU A C 1
ATOM 1489 O O . LEU A 1 181 ? 7.395 3.269 -3.393 1.00 95.62 181 LEU A O 1
ATOM 1493 N N . LEU A 1 182 ? 7.870 4.985 -2.000 1.00 96.38 182 LEU A N 1
ATOM 1494 C CA . LEU A 1 182 ? 8.551 5.832 -2.986 1.00 96.38 182 LEU A CA 1
ATOM 1495 C C . LEU A 1 182 ? 9.754 5.116 -3.621 1.00 96.38 182 LEU A C 1
ATOM 1497 O O . LEU A 1 182 ? 9.896 5.110 -4.846 1.00 96.38 182 LEU A O 1
ATOM 1501 N N . VAL A 1 183 ? 10.593 4.477 -2.798 1.00 95.69 183 VAL A N 1
ATOM 1502 C CA . VAL A 1 183 ? 11.782 3.744 -3.262 1.00 95.69 183 VAL A CA 1
ATOM 1503 C C . VAL A 1 183 ? 11.390 2.518 -4.087 1.00 95.69 183 VAL A C 1
ATOM 1505 O O . VAL A 1 183 ? 11.898 2.350 -5.192 1.00 95.69 183 VAL A O 1
ATOM 1508 N N . ALA A 1 184 ? 10.456 1.690 -3.609 1.00 94.31 184 ALA A N 1
ATOM 1509 C CA . ALA A 1 184 ? 9.999 0.519 -4.361 1.00 94.31 184 ALA A CA 1
ATOM 1510 C C . ALA A 1 184 ? 9.348 0.907 -5.695 1.00 94.31 184 ALA A C 1
ATOM 1512 O O . ALA A 1 184 ? 9.544 0.235 -6.706 1.00 94.31 184 ALA A O 1
ATOM 1513 N N . ASN A 1 185 ? 8.576 1.997 -5.708 1.00 95.88 185 ASN A N 1
ATOM 1514 C CA . ASN A 1 185 ? 7.953 2.486 -6.929 1.00 95.88 185 ASN A CA 1
ATOM 1515 C C . ASN A 1 185 ? 8.969 2.986 -7.942 1.00 95.88 185 ASN A C 1
ATOM 1517 O O . ASN A 1 185 ? 8.715 2.792 -9.120 1.00 95.88 185 ASN A O 1
ATOM 1521 N N . ALA A 1 186 ? 10.109 3.546 -7.524 1.00 95.75 186 ALA A N 1
ATOM 1522 C CA . ALA A 1 186 ? 11.162 3.950 -8.458 1.00 95.75 186 ALA A CA 1
ATOM 1523 C C . ALA A 1 186 ? 11.641 2.768 -9.315 1.00 95.75 186 ALA A C 1
ATOM 1525 O O . ALA A 1 186 ? 11.831 2.907 -10.521 1.00 95.75 186 ALA A O 1
ATOM 1526 N N . TRP A 1 187 ? 11.771 1.581 -8.712 1.00 94.62 187 TRP A N 1
ATOM 1527 C CA . TRP A 1 187 ? 12.191 0.374 -9.427 1.00 94.62 187 TRP A CA 1
ATOM 1528 C C . TRP A 1 187 ? 11.122 -0.089 -10.417 1.00 94.62 187 TRP A C 1
ATOM 1530 O O . TRP A 1 187 ? 11.426 -0.378 -11.570 1.00 94.62 187 TRP A O 1
ATOM 1540 N N . VAL A 1 188 ? 9.860 -0.133 -9.979 1.00 93.81 188 VAL A N 1
ATOM 1541 C CA . VAL A 1 188 ? 8.742 -0.599 -10.814 1.00 93.81 188 VAL A CA 1
ATOM 1542 C C . VAL A 1 188 ? 8.452 0.377 -11.953 1.00 93.81 188 VAL A C 1
ATOM 1544 O O . VAL A 1 188 ? 8.222 -0.048 -13.082 1.00 93.81 188 VAL A O 1
ATOM 1547 N N . THR A 1 189 ? 8.483 1.681 -11.693 1.00 95.44 189 THR A N 1
ATOM 1548 C CA . THR A 1 189 ? 8.179 2.694 -12.710 1.00 95.44 189 THR A CA 1
ATOM 1549 C C . THR A 1 189 ? 9.288 2.817 -13.729 1.00 95.44 189 THR A C 1
ATOM 1551 O O . THR A 1 189 ? 8.997 3.011 -14.903 1.00 95.44 189 THR A O 1
ATOM 1554 N N . PHE A 1 190 ? 10.543 2.601 -13.331 1.00 95.31 190 PHE A N 1
ATOM 1555 C CA . PHE A 1 190 ? 11.649 2.510 -14.277 1.00 95.31 190 PHE A CA 1
ATOM 1556 C C . PHE A 1 190 ? 11.444 1.378 -15.294 1.00 95.31 190 PHE A C 1
ATOM 1558 O O . PHE A 1 190 ? 11.760 1.545 -16.467 1.00 95.31 190 PHE A O 1
ATOM 1565 N N . MET A 1 191 ? 10.850 0.252 -14.885 1.00 92.94 191 MET A N 1
ATOM 1566 C CA . MET A 1 191 ? 10.525 -0.840 -15.812 1.00 92.94 191 MET A CA 1
ATOM 1567 C C . MET A 1 191 ? 9.419 -0.474 -16.814 1.00 92.94 191 MET A C 1
ATOM 1569 O O . MET A 1 191 ? 9.319 -1.111 -17.859 1.00 92.94 191 MET A O 1
ATOM 1573 N N . MET A 1 192 ? 8.568 0.504 -16.489 1.00 91.19 192 MET A N 1
ATOM 1574 C CA . MET A 1 192 ? 7.449 0.934 -17.336 1.00 91.19 192 MET A CA 1
ATOM 1575 C C . MET A 1 192 ? 7.821 2.119 -18.227 1.00 91.19 192 MET A C 1
ATOM 1577 O O . MET A 1 192 ? 7.495 2.139 -19.408 1.00 91.19 192 MET A O 1
ATOM 1581 N N . THR A 1 193 ? 8.492 3.110 -17.650 1.00 93.69 193 THR A N 1
ATOM 1582 C CA . THR A 1 193 ? 8.883 4.360 -18.299 1.00 93.69 193 THR A CA 1
ATOM 1583 C C . THR A 1 193 ? 10.357 4.631 -18.006 1.00 93.69 193 THR A C 1
ATOM 1585 O O . THR A 1 193 ? 10.656 5.511 -17.195 1.00 93.69 193 THR A O 1
ATOM 1588 N N . PRO A 1 194 ? 11.292 3.857 -18.588 1.00 93.19 194 PRO A N 1
ATOM 1589 C CA . PRO A 1 194 ? 12.714 4.032 -18.323 1.00 93.19 194 PRO A CA 1
ATOM 1590 C C . PRO A 1 194 ? 13.184 5.437 -18.724 1.00 93.19 194 PRO A C 1
ATOM 1592 O O . PRO A 1 194 ? 12.820 5.957 -19.784 1.00 93.19 194 PRO A O 1
ATOM 1595 N N . GLY A 1 195 ? 14.008 6.032 -17.863 1.00 90.81 195 GLY A N 1
ATOM 1596 C CA . GLY A 1 195 ? 14.664 7.331 -18.027 1.00 90.81 195 GLY A CA 1
ATOM 1597 C C . GLY A 1 195 ? 16.061 7.294 -17.401 1.00 90.81 195 GLY A C 1
ATOM 1598 O O . GLY A 1 195 ? 16.369 6.365 -16.659 1.00 90.81 195 GLY A O 1
ATOM 1599 N N . GLY A 1 196 ? 16.933 8.250 -17.733 1.00 91.31 196 GLY A N 1
ATOM 1600 C CA . GLY A 1 196 ? 18.274 8.349 -17.135 1.00 91.31 196 GLY A CA 1
ATOM 1601 C C . GLY A 1 196 ? 19.262 7.231 -17.498 1.00 91.31 196 GLY A C 1
ATOM 1602 O O . GLY A 1 196 ? 20.293 7.091 -16.835 1.00 91.31 196 GLY A O 1
ATOM 1603 N N . VAL A 1 197 ? 18.976 6.445 -18.542 1.00 93.31 197 VAL A N 1
ATOM 1604 C CA . VAL A 1 197 ? 19.847 5.390 -19.087 1.00 93.31 197 VAL A CA 1
ATOM 1605 C C . VAL A 1 197 ? 20.039 5.569 -20.591 1.00 93.31 197 VAL A C 1
ATOM 1607 O O . VAL A 1 197 ? 19.146 6.046 -21.293 1.00 93.31 197 VAL A O 1
ATOM 1610 N N . ASP A 1 198 ? 21.195 5.155 -21.103 1.00 91.50 198 ASP A N 1
ATOM 1611 C CA . ASP A 1 198 ? 21.440 5.108 -22.541 1.00 91.50 198 ASP A CA 1
ATOM 1612 C C . ASP A 1 198 ? 20.645 3.946 -23.158 1.00 91.50 198 ASP A C 1
ATOM 1614 O O . ASP A 1 198 ? 20.867 2.780 -22.839 1.00 91.50 198 ASP A O 1
ATOM 1618 N N . MET A 1 199 ? 19.720 4.250 -24.068 1.00 87.31 199 MET A N 1
ATOM 1619 C CA . MET A 1 199 ? 18.796 3.250 -24.626 1.00 87.31 199 MET A CA 1
ATOM 1620 C C . MET A 1 199 ? 19.463 2.211 -25.543 1.00 87.31 199 MET A C 1
ATOM 1622 O O . MET A 1 199 ? 18.837 1.209 -25.880 1.00 87.31 199 MET A O 1
ATOM 1626 N N . LYS A 1 200 ? 20.711 2.430 -25.982 1.00 87.44 200 LYS A N 1
ATOM 1627 C CA . LYS A 1 200 ? 21.445 1.485 -26.842 1.00 87.44 200 LYS A CA 1
ATOM 1628 C C . LYS A 1 200 ? 22.308 0.527 -26.031 1.00 87.44 200 LYS A C 1
ATOM 1630 O O . LYS A 1 200 ? 22.438 -0.638 -26.392 1.00 87.44 200 LYS A O 1
ATOM 1635 N N . THR A 1 201 ? 22.929 1.035 -24.975 1.00 87.44 201 THR A N 1
ATOM 1636 C CA . THR A 1 201 ? 23.911 0.314 -24.156 1.00 87.44 201 THR A CA 1
ATOM 1637 C C . THR A 1 201 ? 23.341 -0.142 -22.815 1.00 87.44 201 THR A C 1
ATOM 1639 O O . THR A 1 201 ? 23.920 -1.014 -22.177 1.00 87.44 201 THR A O 1
ATOM 1642 N N . GLY A 1 202 ? 22.219 0.434 -22.378 1.00 86.56 202 GLY A N 1
ATOM 1643 C CA . GLY A 1 202 ? 21.625 0.229 -21.057 1.00 86.56 202 GLY A CA 1
ATOM 1644 C C . GLY A 1 202 ? 22.381 0.928 -19.925 1.00 86.56 202 GLY A C 1
ATOM 1645 O O . GLY A 1 202 ? 21.970 0.811 -18.772 1.00 86.56 202 GLY A O 1
ATOM 1646 N N . ALA A 1 203 ? 23.472 1.641 -20.223 1.00 89.50 203 ALA A N 1
ATOM 1647 C CA . ALA A 1 203 ? 24.341 2.227 -19.213 1.00 89.50 203 ALA A CA 1
ATOM 1648 C C . ALA A 1 203 ? 23.640 3.353 -18.440 1.00 89.50 203 ALA A C 1
ATOM 1650 O O . ALA A 1 203 ? 22.955 4.198 -19.022 1.00 89.50 203 ALA A O 1
ATOM 1651 N N . LEU A 1 204 ? 23.850 3.382 -17.123 1.00 91.69 204 LEU A N 1
ATOM 1652 C CA . LEU A 1 204 ? 23.351 4.442 -16.251 1.00 91.69 204 LEU A CA 1
ATOM 1653 C C . LEU A 1 204 ? 23.981 5.789 -16.628 1.00 91.69 204 LEU A C 1
ATOM 1655 O O . LEU A 1 204 ? 25.203 5.926 -16.624 1.00 91.69 204 LEU A O 1
ATOM 1659 N N . MET A 1 205 ? 23.141 6.788 -16.899 1.00 92.38 205 MET A N 1
ATOM 1660 C CA . MET A 1 205 ? 23.566 8.166 -17.158 1.00 92.38 205 MET A CA 1
ATOM 1661 C C . MET A 1 205 ? 23.278 9.070 -15.957 1.00 92.38 205 MET A C 1
ATOM 1663 O O . MET A 1 205 ? 24.161 9.792 -15.500 1.00 92.38 205 MET A O 1
ATOM 1667 N N . ASN A 1 206 ? 22.052 9.017 -15.427 1.00 92.06 206 ASN A N 1
ATOM 1668 C CA . ASN A 1 206 ? 21.609 9.853 -14.317 1.00 92.06 206 ASN A CA 1
ATOM 1669 C C . ASN A 1 206 ? 20.629 9.093 -13.412 1.00 92.06 206 ASN A C 1
ATOM 1671 O O . ASN A 1 206 ? 19.508 8.780 -13.805 1.00 92.06 206 ASN A O 1
ATOM 1675 N N . ILE A 1 207 ? 21.037 8.849 -12.165 1.00 90.31 207 ILE A N 1
ATOM 1676 C CA . ILE A 1 207 ? 20.219 8.138 -11.175 1.00 90.31 207 ILE A CA 1
ATOM 1677 C C . ILE A 1 207 ? 18.931 8.883 -10.804 1.00 90.31 207 ILE A C 1
ATOM 1679 O O . ILE A 1 207 ? 17.921 8.253 -10.501 1.00 90.31 207 ILE A O 1
ATOM 1683 N N . TRP A 1 208 ? 18.936 10.216 -10.834 1.00 92.56 208 TRP A N 1
ATOM 1684 C CA . TRP A 1 208 ? 17.742 10.990 -10.504 1.00 92.56 208 TRP A CA 1
ATOM 1685 C C . TRP A 1 208 ? 16.685 10.883 -11.594 1.00 92.56 208 TRP A C 1
ATOM 1687 O O . TRP A 1 208 ? 15.520 10.742 -11.262 1.00 92.56 208 TRP A O 1
ATOM 1697 N N . GLU A 1 209 ? 17.080 10.859 -12.865 1.00 92.44 209 GLU A N 1
ATOM 1698 C CA . GLU A 1 209 ? 16.154 10.643 -13.989 1.00 92.44 209 GLU A CA 1
ATOM 1699 C C . GLU A 1 209 ? 15.647 9.195 -14.066 1.00 92.44 209 GLU A C 1
ATOM 1701 O O . GLU A 1 209 ? 14.563 8.939 -14.587 1.00 92.44 209 GLU A O 1
ATOM 1706 N N . VAL A 1 210 ? 16.413 8.242 -13.527 1.00 92.56 210 VAL A N 1
ATOM 1707 C CA . VAL A 1 210 ? 15.956 6.862 -13.325 1.00 92.56 210 VAL A CA 1
ATOM 1708 C C . VAL A 1 210 ? 14.851 6.807 -12.264 1.00 92.56 210 VAL A C 1
ATOM 1710 O O . VAL A 1 210 ? 13.848 6.117 -12.457 1.00 92.56 210 VAL A O 1
ATOM 1713 N N . ILE A 1 211 ? 15.030 7.514 -11.142 1.00 93.94 211 ILE A N 1
ATOM 1714 C CA . ILE A 1 211 ? 14.077 7.530 -10.021 1.00 93.94 211 ILE A CA 1
ATOM 1715 C C . ILE A 1 211 ? 12.839 8.367 -10.362 1.00 93.94 211 ILE A C 1
ATOM 1717 O O . ILE A 1 211 ? 11.726 7.849 -10.321 1.00 93.94 211 ILE A O 1
ATOM 1721 N N . ASP A 1 212 ? 13.028 9.641 -10.704 1.00 94.75 212 ASP A N 1
ATOM 1722 C CA . ASP A 1 212 ? 11.975 10.609 -11.033 1.00 94.75 212 ASP A CA 1
ATOM 1723 C C . ASP A 1 212 ? 11.599 10.516 -12.516 1.00 94.75 212 ASP A C 1
ATOM 1725 O O . ASP A 1 212 ? 11.724 11.454 -13.302 1.00 94.75 212 ASP A O 1
ATOM 1729 N N . ASN A 1 213 ? 11.194 9.314 -12.913 1.00 93.75 213 ASN A N 1
ATOM 1730 C CA . ASN A 1 213 ? 10.723 9.050 -14.261 1.00 93.75 213 ASN A CA 1
ATOM 1731 C C . ASN A 1 213 ? 9.238 9.419 -14.425 1.00 93.75 213 ASN A C 1
ATOM 1733 O O . ASN A 1 213 ? 8.517 9.693 -13.464 1.00 93.75 213 ASN A O 1
ATOM 1737 N N . PHE A 1 214 ? 8.766 9.373 -15.672 1.00 92.25 214 PHE A N 1
ATOM 1738 C CA . PHE A 1 214 ? 7.461 9.887 -16.096 1.00 92.25 214 PHE A CA 1
ATOM 1739 C C . PHE A 1 214 ? 6.267 9.369 -15.271 1.00 92.25 214 PHE A C 1
ATOM 1741 O O . PHE A 1 214 ? 5.304 10.094 -15.030 1.00 92.25 214 PHE A O 1
ATOM 1748 N N . SER A 1 215 ? 6.321 8.114 -14.813 1.00 94.81 215 SER A N 1
ATOM 1749 C CA . SER A 1 215 ? 5.230 7.488 -14.058 1.00 94.81 215 SER A CA 1
ATOM 1750 C C . SER A 1 215 ? 5.438 7.463 -12.540 1.00 94.81 215 SER A C 1
ATOM 1752 O O . SER A 1 215 ? 4.521 7.061 -11.819 1.00 94.81 215 SER A O 1
ATOM 1754 N N . TRP A 1 216 ? 6.579 7.944 -12.024 1.00 96.69 216 TRP A N 1
ATOM 1755 C CA . TRP A 1 216 ? 6.934 7.827 -10.606 1.00 96.69 216 TRP A CA 1
ATOM 1756 C C . TRP A 1 216 ? 5.996 8.597 -9.668 1.00 96.69 216 TRP A C 1
ATOM 1758 O O . TRP A 1 216 ? 5.361 7.996 -8.799 1.00 96.69 216 TRP A O 1
ATOM 1768 N N . TRP A 1 217 ? 5.838 9.911 -9.829 1.00 96.50 217 TRP A N 1
ATOM 1769 C CA . TRP A 1 217 ? 4.902 10.679 -8.993 1.00 96.50 217 TRP A CA 1
ATOM 1770 C C . TRP A 1 217 ? 3.442 10.220 -9.119 1.00 96.50 217 TRP A C 1
ATOM 1772 O O . TRP A 1 217 ? 2.804 9.989 -8.082 1.00 96.50 217 TRP A O 1
ATOM 1782 N N . PRO A 1 218 ? 2.905 10.018 -10.338 1.00 96.44 218 PRO A N 1
ATOM 1783 C CA . PRO A 1 218 ? 1.535 9.555 -10.500 1.00 96.44 218 PRO A CA 1
ATOM 1784 C C . PRO A 1 218 ? 1.282 8.189 -9.855 1.00 96.44 218 PRO A C 1
ATOM 1786 O O . PRO A 1 218 ? 0.264 8.030 -9.178 1.00 96.44 218 PRO A O 1
ATOM 1789 N N . ILE A 1 219 ? 2.196 7.212 -9.994 1.00 96.31 219 ILE A N 1
ATOM 1790 C CA . ILE A 1 219 ? 1.999 5.896 -9.368 1.00 96.31 219 ILE A CA 1
ATOM 1791 C C . ILE A 1 219 ? 2.067 5.996 -7.849 1.00 96.31 219 ILE A C 1
ATOM 1793 O O . ILE A 1 219 ? 1.316 5.308 -7.164 1.00 96.31 219 ILE A O 1
ATOM 1797 N N . ASN A 1 220 ? 2.947 6.845 -7.308 1.00 97.25 220 ASN A N 1
ATOM 1798 C CA . ASN A 1 220 ? 3.107 6.994 -5.868 1.00 97.25 220 ASN A CA 1
ATOM 1799 C C . ASN A 1 220 ? 1.828 7.541 -5.247 1.00 97.25 220 ASN A C 1
ATOM 1801 O O . ASN A 1 220 ? 1.335 6.985 -4.270 1.00 97.25 220 ASN A O 1
ATOM 1805 N N . ILE A 1 221 ? 1.247 8.571 -5.860 1.00 96.94 221 ILE A N 1
ATOM 1806 C CA . ILE A 1 221 ? -0.006 9.172 -5.400 1.00 96.94 221 ILE A CA 1
ATOM 1807 C C . ILE A 1 221 ? -1.175 8.205 -5.595 1.00 96.94 221 ILE A C 1
ATOM 1809 O O . ILE A 1 221 ? -1.969 8.014 -4.674 1.00 96.94 221 ILE A O 1
ATOM 1813 N N . HIS A 1 222 ? -1.247 7.527 -6.743 1.00 96.50 222 HIS A N 1
ATOM 1814 C CA . HIS A 1 222 ? -2.271 6.518 -6.994 1.00 96.50 222 HIS A CA 1
ATOM 1815 C C . HIS A 1 222 ? -2.218 5.382 -5.964 1.00 96.50 222 HIS A C 1
ATOM 1817 O O . HIS A 1 222 ? -3.232 5.055 -5.350 1.00 96.50 222 HIS A O 1
ATOM 1823 N N . ARG A 1 223 ? -1.032 4.810 -5.725 1.00 95.75 223 ARG A N 1
ATOM 1824 C CA . ARG A 1 223 ? -0.838 3.719 -4.762 1.00 95.75 223 ARG A CA 1
ATOM 1825 C C . ARG A 1 223 ? -1.062 4.169 -3.327 1.00 95.75 223 ARG A C 1
ATOM 1827 O O . ARG A 1 223 ? -1.622 3.400 -2.559 1.00 95.75 223 ARG A O 1
ATOM 1834 N N . LEU A 1 224 ? -0.673 5.388 -2.960 1.00 95.75 224 LEU A N 1
ATOM 1835 C CA . LEU A 1 224 ? -0.927 5.923 -1.624 1.00 95.75 224 LEU A CA 1
ATOM 1836 C C . LEU A 1 224 ? -2.431 5.951 -1.325 1.00 95.75 224 LEU A C 1
ATOM 1838 O O . LEU A 1 224 ? -2.872 5.413 -0.311 1.00 95.75 224 LEU A O 1
ATOM 1842 N N . ILE A 1 225 ? -3.222 6.509 -2.246 1.00 96.19 225 ILE A N 1
ATOM 1843 C CA . ILE A 1 225 ? -4.683 6.571 -2.119 1.00 96.19 225 ILE A CA 1
ATOM 1844 C C . ILE A 1 225 ? -5.277 5.157 -2.135 1.00 96.19 225 ILE A C 1
ATOM 1846 O O . ILE A 1 225 ? -6.085 4.825 -1.269 1.00 96.19 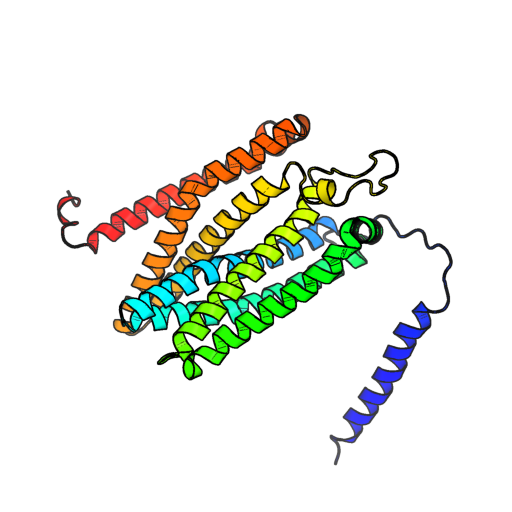225 ILE A O 1
ATOM 1850 N N . ALA A 1 226 ? -4.834 4.301 -3.062 1.00 95.44 226 ALA A N 1
ATOM 1851 C CA . ALA A 1 226 ? -5.311 2.924 -3.173 1.00 95.44 226 ALA A CA 1
ATOM 1852 C C . ALA A 1 226 ? -5.034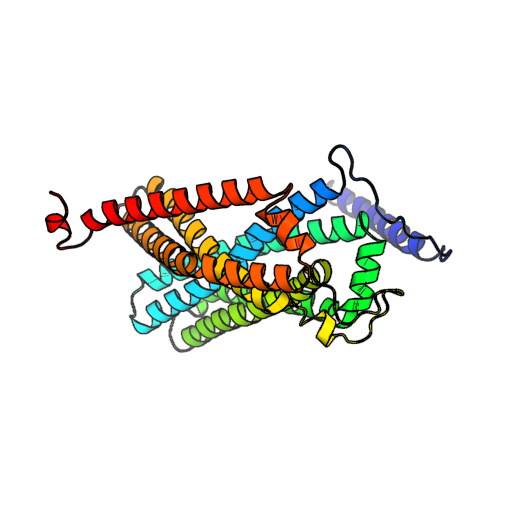 2.102 -1.904 1.00 95.44 226 ALA A C 1
ATOM 1854 O O . ALA A 1 226 ? -5.900 1.345 -1.472 1.00 95.44 226 ALA A O 1
ATOM 1855 N N . ASN A 1 227 ? -3.871 2.276 -1.269 1.00 95.88 227 ASN A N 1
ATOM 1856 C CA . ASN A 1 227 ? -3.521 1.594 -0.023 1.00 95.88 227 ASN A CA 1
ATOM 1857 C C . ASN A 1 227 ? -4.450 2.017 1.124 1.00 95.88 227 ASN A C 1
ATOM 1859 O O . ASN A 1 227 ? -4.894 1.165 1.893 1.00 95.88 227 ASN A O 1
ATOM 1863 N N . VAL A 1 228 ? -4.793 3.308 1.226 1.00 95.44 228 VAL A N 1
ATOM 1864 C CA . VAL A 1 228 ? -5.765 3.806 2.218 1.00 95.44 228 VAL A CA 1
ATOM 1865 C C . VAL A 1 228 ? -7.157 3.233 1.951 1.00 95.44 228 VAL A C 1
ATOM 1867 O O . VAL A 1 228 ? -7.803 2.743 2.880 1.00 95.44 228 VAL A O 1
ATOM 1870 N N . THR A 1 229 ? -7.598 3.224 0.689 1.00 94.81 229 THR A N 1
ATOM 1871 C CA . THR A 1 229 ? -8.875 2.616 0.291 1.00 94.81 229 THR A CA 1
ATOM 1872 C C . THR A 1 229 ? -8.927 1.135 0.649 1.00 94.81 229 THR A C 1
ATOM 1874 O O . THR A 1 229 ? -9.881 0.681 1.282 1.00 94.81 229 THR A O 1
ATOM 1877 N N . PHE A 1 230 ? -7.881 0.388 0.293 1.00 94.50 230 PHE A N 1
ATOM 1878 C CA . PHE A 1 230 ? -7.768 -1.036 0.578 1.00 94.50 230 PHE A CA 1
ATOM 1879 C C . PHE A 1 230 ? -7.744 -1.308 2.086 1.00 94.50 230 PHE A C 1
ATOM 1881 O O . PHE A 1 230 ? -8.495 -2.150 2.571 1.00 94.50 230 PHE A O 1
ATOM 1888 N N . GLY A 1 231 ? -6.953 -0.549 2.850 1.00 93.81 231 GLY A N 1
ATOM 1889 C CA . GLY A 1 231 ? -6.895 -0.652 4.308 1.00 93.81 231 GLY A CA 1
ATOM 1890 C C . GLY A 1 231 ? -8.257 -0.426 4.970 1.00 93.81 231 GLY A C 1
ATOM 1891 O O . GLY A 1 231 ? -8.671 -1.233 5.804 1.00 93.81 231 GLY A O 1
ATOM 1892 N N . GLY A 1 232 ? -8.988 0.616 4.558 1.00 93.19 232 GLY A N 1
ATOM 1893 C CA . GLY A 1 232 ? -10.345 0.887 5.043 1.00 93.19 232 GLY A CA 1
ATOM 1894 C C . GLY A 1 232 ? -11.333 -0.235 4.705 1.00 93.19 232 GLY A C 1
ATOM 1895 O O . GLY A 1 232 ? -12.089 -0.673 5.573 1.00 93.19 232 GLY A O 1
ATOM 1896 N N . ALA A 1 233 ? -11.278 -0.762 3.478 1.00 92.62 233 ALA A N 1
ATOM 1897 C CA . ALA A 1 233 ? -12.142 -1.856 3.037 1.00 92.62 233 ALA A CA 1
ATOM 1898 C C . ALA A 1 233 ? -11.867 -3.161 3.805 1.00 92.62 233 ALA A C 1
ATOM 1900 O O . ALA A 1 233 ? -12.806 -3.831 4.235 1.00 92.62 233 ALA A O 1
ATOM 1901 N N . ILE A 1 234 ? -10.595 -3.504 4.044 1.00 92.50 234 ILE A N 1
ATOM 1902 C CA . ILE A 1 234 ? -10.220 -4.682 4.842 1.00 92.50 234 ILE A CA 1
ATOM 1903 C C . ILE A 1 234 ? -10.646 -4.516 6.301 1.00 92.50 234 ILE A C 1
ATOM 1905 O O . ILE A 1 234 ? -11.138 -5.472 6.899 1.00 92.50 234 ILE A O 1
ATOM 1909 N N . VAL A 1 235 ? -10.519 -3.317 6.875 1.00 91.75 235 VAL A N 1
ATOM 1910 C CA . VAL A 1 235 ? -11.060 -3.028 8.210 1.00 91.75 235 VAL A CA 1
ATOM 1911 C C . VAL A 1 235 ? -12.573 -3.220 8.241 1.00 91.75 235 VAL A C 1
ATOM 1913 O O . VAL A 1 235 ? -13.075 -3.864 9.163 1.00 91.75 235 VAL A O 1
ATOM 1916 N N . GLY A 1 236 ? -13.296 -2.721 7.236 1.00 91.31 236 GLY A N 1
ATOM 1917 C CA . GLY A 1 236 ? -14.735 -2.941 7.091 1.00 91.31 236 GLY A CA 1
ATOM 1918 C C . GLY A 1 236 ? -15.084 -4.431 7.053 1.00 91.31 236 GLY A C 1
ATOM 1919 O O . GLY A 1 236 ? -15.919 -4.892 7.831 1.00 91.31 236 GLY A O 1
ATOM 1920 N N . ALA A 1 237 ? -14.378 -5.206 6.225 1.00 91.56 237 ALA A N 1
ATOM 1921 C CA . ALA A 1 237 ? -14.569 -6.649 6.097 1.00 91.56 237 ALA A CA 1
ATOM 1922 C C . ALA A 1 237 ? -14.254 -7.411 7.398 1.00 91.56 237 ALA A C 1
ATOM 1924 O O . ALA A 1 237 ? -15.035 -8.262 7.827 1.00 91.56 237 ALA A O 1
ATOM 1925 N N . TYR A 1 238 ? -13.143 -7.081 8.063 1.00 92.56 238 TYR A N 1
ATOM 1926 C CA . TYR A 1 238 ? -12.768 -7.650 9.359 1.00 92.56 238 TYR A CA 1
ATOM 1927 C C . TYR A 1 238 ? -13.829 -7.358 10.424 1.00 92.56 238 TYR A C 1
ATOM 1929 O O . TYR A 1 238 ? -14.240 -8.254 11.162 1.00 92.56 238 TYR A O 1
ATOM 1937 N N . SER A 1 239 ? -14.306 -6.116 10.471 1.00 92.31 239 SER A N 1
ATOM 1938 C CA . SER A 1 239 ? -15.315 -5.676 11.431 1.00 92.31 239 SER A CA 1
ATOM 1939 C C . SER A 1 239 ? -16.648 -6.376 11.193 1.00 92.31 239 SER A C 1
ATOM 1941 O O . SER A 1 239 ? -17.238 -6.885 12.138 1.00 92.31 239 SER A O 1
ATOM 1943 N N . ALA A 1 240 ? -17.080 -6.508 9.935 1.00 91.69 240 ALA A N 1
ATOM 1944 C CA . ALA A 1 240 ? -18.279 -7.262 9.578 1.00 91.69 240 ALA A CA 1
ATOM 1945 C C . ALA A 1 240 ? -18.166 -8.740 9.990 1.00 91.69 240 ALA A C 1
ATOM 1947 O O . ALA A 1 240 ? -19.077 -9.288 10.611 1.00 91.69 240 ALA A O 1
ATOM 1948 N N . PHE A 1 241 ? -17.023 -9.380 9.717 1.00 94.44 241 PHE A N 1
ATOM 1949 C CA . PHE A 1 241 ? -16.783 -10.758 10.140 1.00 94.44 241 PHE A CA 1
ATOM 1950 C C . PHE A 1 241 ? -16.858 -10.903 11.665 1.00 94.44 241 PHE A C 1
ATOM 1952 O O . PHE A 1 241 ? -17.508 -11.819 12.172 1.00 94.44 241 PHE A O 1
ATOM 1959 N N . LYS A 1 242 ? -16.226 -9.992 12.410 1.00 94.38 242 LYS A N 1
ATOM 1960 C CA . LYS A 1 242 ? -16.230 -10.009 13.875 1.00 94.38 242 LYS A CA 1
ATOM 1961 C C . LYS A 1 242 ? -17.612 -9.712 14.450 1.00 94.38 242 LYS A C 1
ATOM 1963 O O . LYS A 1 242 ? -18.034 -10.443 15.337 1.00 94.38 242 LYS A O 1
ATOM 1968 N N . PHE A 1 243 ? -18.340 -8.746 13.895 1.00 93.19 243 PHE A N 1
ATOM 1969 C CA . PHE A 1 243 ? -19.720 -8.422 14.258 1.00 93.19 243 PHE A CA 1
ATOM 1970 C C . PHE A 1 243 ? -20.634 -9.653 14.192 1.00 93.19 243 PHE A C 1
ATOM 1972 O O . PHE A 1 243 ? -21.350 -9.940 15.150 1.00 93.19 243 PHE A O 1
ATOM 1979 N N . LEU A 1 244 ? -20.558 -10.427 13.102 1.00 94.31 244 LEU A N 1
ATOM 1980 C CA . LEU A 1 244 ? -21.365 -11.641 12.913 1.00 94.31 244 LEU A CA 1
ATOM 1981 C C . LEU A 1 244 ? -21.023 -12.764 13.907 1.00 94.31 244 LEU A C 1
ATOM 1983 O O . LEU A 1 244 ? -21.872 -13.602 14.199 1.00 94.31 244 LEU A O 1
ATOM 1987 N N . HIS A 1 245 ? -19.797 -12.784 14.435 1.00 95.38 245 HIS A N 1
ATOM 1988 C CA . HIS A 1 245 ? -19.338 -13.788 15.403 1.00 95.38 245 HIS A CA 1
ATOM 1989 C C . HIS A 1 245 ? -19.437 -13.324 16.864 1.00 95.38 245 HIS A C 1
ATOM 1991 O O . HIS A 1 245 ? -19.242 -14.130 17.781 1.00 95.38 245 HIS A O 1
ATOM 1997 N N . SER A 1 246 ? -19.728 -12.046 17.103 1.00 95.44 246 SER A N 1
ATOM 1998 C CA . SER A 1 246 ? -19.867 -11.485 18.443 1.00 95.44 246 SER A CA 1
ATOM 1999 C C . SER A 1 246 ? -21.153 -11.954 19.116 1.00 95.44 246 SER A C 1
ATOM 2001 O O . SER A 1 246 ? -22.236 -11.947 18.528 1.00 95.44 246 SER A O 1
ATOM 2003 N N . LYS A 1 247 ? -21.038 -12.344 20.390 1.00 93.50 247 LYS A N 1
ATOM 2004 C CA . LYS A 1 247 ? -22.168 -12.823 21.204 1.00 93.50 247 LYS A CA 1
ATOM 2005 C C . LYS A 1 247 ? -22.760 -11.744 22.109 1.00 93.50 247 LYS A C 1
ATOM 2007 O O . LYS A 1 247 ? -23.909 -11.876 22.510 1.00 93.50 247 LYS A O 1
ATOM 2012 N N . THR A 1 248 ? -21.981 -10.717 22.436 1.00 95.12 248 THR A N 1
ATOM 2013 C CA . THR A 1 248 ? -22.378 -9.618 23.322 1.00 95.12 248 THR A CA 1
ATOM 2014 C C . THR A 1 248 ? -22.795 -8.403 22.500 1.00 95.12 248 THR A C 1
ATOM 2016 O O . THR A 1 248 ? -22.270 -8.168 21.408 1.00 95.12 248 THR A O 1
ATOM 2019 N N . ASP A 1 249 ? -23.726 -7.616 23.033 1.00 92.12 249 ASP A N 1
ATOM 2020 C CA . ASP A 1 249 ? -24.169 -6.385 22.373 1.00 92.12 249 ASP A CA 1
ATOM 2021 C C . ASP A 1 249 ? -23.068 -5.315 22.368 1.00 92.12 249 ASP A C 1
ATOM 2023 O O . ASP A 1 249 ? -22.953 -4.554 21.411 1.00 92.12 249 ASP A O 1
ATOM 2027 N N . GLU A 1 250 ? -22.191 -5.313 23.377 1.00 90.25 250 GLU A N 1
ATOM 2028 C CA . GLU A 1 250 ? -21.032 -4.417 23.440 1.00 90.25 250 GLU A CA 1
ATOM 2029 C C . GLU A 1 250 ? -20.030 -4.686 22.305 1.00 90.25 250 GLU A C 1
ATOM 2031 O O . GLU A 1 250 ? -19.619 -3.757 21.607 1.00 90.25 250 GLU A O 1
ATOM 2036 N N . ASP A 1 251 ? -19.664 -5.953 22.066 1.00 90.44 251 ASP A N 1
ATOM 2037 C CA . ASP A 1 251 ? -18.735 -6.289 20.983 1.00 90.44 251 ASP A CA 1
ATOM 2038 C C . ASP A 1 251 ? -19.368 -6.028 19.615 1.00 90.44 251 ASP A C 1
ATOM 2040 O O . ASP A 1 251 ? -18.686 -5.579 18.693 1.00 90.44 251 ASP A O 1
ATOM 2044 N N . LYS A 1 252 ? -20.675 -6.278 19.470 1.00 91.19 252 LYS A N 1
ATOM 2045 C CA . LYS A 1 252 ? -21.411 -5.914 18.254 1.00 91.19 252 LYS A CA 1
ATOM 2046 C C . LYS A 1 252 ? -21.372 -4.407 18.017 1.00 91.19 252 LYS A C 1
ATOM 2048 O O . LYS A 1 252 ? -21.030 -3.996 16.917 1.00 91.19 252 LYS A O 1
ATOM 2053 N N . ALA A 1 253 ? -21.639 -3.584 19.029 1.00 90.12 253 ALA A N 1
ATOM 2054 C CA . ALA A 1 253 ? -21.579 -2.128 18.896 1.00 90.12 253 ALA A CA 1
ATOM 2055 C C . ALA A 1 253 ? -20.168 -1.634 18.525 1.00 90.12 253 ALA A C 1
ATOM 2057 O O . ALA A 1 253 ? -20.020 -0.769 17.661 1.00 90.12 253 ALA A O 1
ATOM 2058 N N . HIS A 1 254 ? -19.122 -2.214 19.127 1.00 90.88 254 HIS A N 1
ATOM 2059 C CA . HIS A 1 254 ? -17.729 -1.892 18.797 1.00 90.88 254 HIS A CA 1
ATOM 2060 C C . HIS A 1 254 ? -17.392 -2.218 17.338 1.00 90.88 254 HIS A C 1
ATOM 2062 O O . HIS A 1 254 ? -16.872 -1.359 16.625 1.00 90.88 254 HIS A O 1
ATOM 2068 N N . TYR A 1 255 ? -17.707 -3.431 16.872 1.00 93.06 255 TYR A N 1
ATOM 2069 C CA . TYR A 1 255 ? -17.407 -3.833 15.495 1.00 93.06 255 TYR A CA 1
ATOM 2070 C C . TYR A 1 255 ? -18.313 -3.161 14.460 1.00 93.06 255 TYR A C 1
ATOM 2072 O O . TYR A 1 255 ? -17.856 -2.897 13.353 1.00 93.06 255 TYR A O 1
ATOM 2080 N N . ASP A 1 256 ? -19.553 -2.813 14.801 1.00 89.81 256 ASP A N 1
ATOM 2081 C CA . ASP A 1 256 ? -20.399 -2.006 13.918 1.00 89.81 256 ASP A CA 1
ATOM 2082 C C . ASP A 1 256 ? -19.785 -0.618 13.697 1.00 89.81 256 ASP A C 1
ATOM 2084 O O . ASP A 1 256 ? -19.606 -0.171 12.562 1.00 89.81 256 ASP A O 1
ATOM 2088 N N . TRP A 1 257 ? -19.345 0.027 14.780 1.00 89.00 257 TRP A N 1
ATOM 2089 C CA . TRP A 1 257 ? -18.681 1.323 14.706 1.00 89.00 257 TRP A CA 1
ATOM 2090 C C . TRP A 1 257 ? -17.330 1.258 13.973 1.00 89.00 257 TRP A C 1
ATOM 2092 O O . TRP A 1 257 ? -17.036 2.113 13.137 1.00 89.00 257 TRP A O 1
ATOM 2102 N N . MET A 1 258 ? -16.523 0.222 14.220 1.00 91.38 258 MET A N 1
ATOM 2103 C CA . MET A 1 258 ? -15.265 -0.022 13.499 1.00 91.38 258 MET A CA 1
ATOM 2104 C C . MET A 1 258 ? -15.494 -0.245 12.000 1.00 91.38 258 MET A C 1
ATOM 2106 O O . MET A 1 258 ? -14.769 0.319 11.176 1.00 91.38 258 MET A O 1
ATOM 2110 N N . GLY A 1 259 ? -16.537 -0.997 11.641 1.00 90.44 259 GLY A N 1
ATOM 2111 C CA . GLY A 1 259 ? -16.940 -1.214 10.256 1.00 90.44 259 GLY A CA 1
ATOM 2112 C C . GLY A 1 259 ? -17.397 0.076 9.581 1.00 90.44 259 GLY A C 1
ATOM 2113 O O . GLY A 1 259 ? -16.974 0.365 8.462 1.00 90.44 259 GLY A O 1
ATOM 2114 N N . TYR A 1 260 ? -18.188 0.893 10.281 1.00 88.31 260 TYR A N 1
ATOM 2115 C CA . TYR A 1 260 ? -18.601 2.214 9.811 1.00 88.31 260 TYR A CA 1
ATOM 2116 C C . TYR A 1 260 ? -17.397 3.123 9.525 1.00 88.31 260 TYR A C 1
ATOM 2118 O O . TYR A 1 260 ? -17.307 3.695 8.439 1.00 88.31 260 TYR A O 1
ATOM 2126 N N . VAL A 1 261 ? -16.439 3.214 10.455 1.00 89.69 261 VAL A N 1
ATOM 2127 C CA . VAL A 1 261 ? -15.223 4.028 10.282 1.00 89.69 261 VAL A CA 1
ATOM 2128 C C . VAL A 1 261 ? -14.380 3.525 9.105 1.00 89.69 261 VAL A C 1
ATOM 2130 O O . VAL A 1 261 ? -13.973 4.328 8.266 1.00 89.69 261 VAL A O 1
ATOM 2133 N N . GLY A 1 262 ? -14.157 2.210 8.999 1.00 91.50 262 GLY A N 1
ATOM 2134 C CA . GLY A 1 262 ? -13.408 1.608 7.890 1.00 91.50 262 GLY A CA 1
ATOM 2135 C C . GLY A 1 262 ? -14.047 1.870 6.525 1.00 91.50 262 GLY A C 1
ATOM 2136 O O . GLY A 1 262 ? -13.371 2.331 5.605 1.00 91.50 262 GLY A O 1
ATOM 2137 N N . ASN A 1 263 ? -15.362 1.664 6.413 1.00 89.06 263 ASN A N 1
ATOM 2138 C CA . ASN A 1 263 ? -16.117 1.943 5.189 1.00 89.06 263 ASN A CA 1
ATOM 2139 C C . ASN A 1 263 ? -16.091 3.429 4.825 1.00 89.06 263 ASN A C 1
ATOM 2141 O O . ASN A 1 263 ? -15.927 3.767 3.656 1.00 89.06 263 ASN A O 1
ATOM 2145 N N . MET A 1 264 ? -16.200 4.323 5.810 1.00 89.12 264 MET A N 1
ATOM 2146 C CA . MET A 1 264 ? -16.094 5.761 5.579 1.00 89.12 264 MET A CA 1
ATOM 2147 C C . MET A 1 264 ? -14.718 6.121 4.997 1.00 89.12 264 MET A C 1
ATOM 2149 O O . MET A 1 264 ? -14.648 6.786 3.965 1.00 89.12 264 MET A O 1
ATOM 2153 N N . ILE A 1 265 ? -13.626 5.633 5.596 1.00 91.94 265 ILE A N 1
ATOM 2154 C CA . ILE A 1 265 ? -12.259 5.844 5.085 1.00 91.94 265 ILE A CA 1
ATOM 2155 C C . ILE A 1 265 ? -12.120 5.300 3.657 1.00 91.94 265 ILE A C 1
ATOM 2157 O O . ILE A 1 265 ? -11.575 5.985 2.786 1.00 91.94 265 ILE A O 1
ATOM 2161 N N . ALA A 1 266 ? -12.638 4.095 3.404 1.00 92.25 266 ALA A N 1
ATOM 2162 C CA . ALA A 1 266 ? -12.585 3.461 2.093 1.00 92.25 266 ALA A CA 1
ATOM 2163 C C . ALA A 1 266 ? -13.312 4.294 1.032 1.00 92.25 266 ALA A C 1
ATOM 2165 O O . ALA A 1 266 ? -12.716 4.624 0.015 1.00 92.25 266 ALA A O 1
ATOM 2166 N N . ILE A 1 267 ? -14.560 4.698 1.282 1.00 89.94 267 ILE A N 1
ATOM 2167 C CA . ILE A 1 267 ? -15.381 5.444 0.317 1.00 89.94 267 ILE A CA 1
ATOM 2168 C C . ILE A 1 267 ? -14.775 6.819 0.016 1.00 89.94 267 ILE A C 1
ATOM 2170 O O . ILE A 1 267 ? -14.663 7.195 -1.151 1.00 89.94 267 ILE A O 1
ATOM 2174 N N . TRP A 1 268 ? -14.347 7.562 1.042 1.00 90.62 268 TRP A N 1
ATOM 2175 C CA . TRP A 1 268 ? -13.776 8.898 0.843 1.00 90.62 268 TRP A CA 1
ATOM 2176 C C . TRP A 1 268 ? -12.462 8.864 0.066 1.00 90.62 268 TRP A C 1
ATOM 2178 O O . TRP A 1 268 ? -12.272 9.663 -0.849 1.00 90.62 268 TRP A O 1
ATOM 2188 N N . SER A 1 269 ? -11.565 7.932 0.397 1.00 93.12 269 SER A N 1
ATOM 2189 C CA . SER A 1 269 ? -10.315 7.764 -0.354 1.00 93.12 269 SER A CA 1
ATOM 2190 C C . SER A 1 269 ? -10.577 7.256 -1.775 1.00 93.12 269 SER A C 1
ATOM 2192 O O . SER A 1 269 ? -9.987 7.763 -2.730 1.00 93.12 269 SER A O 1
ATOM 2194 N N . PHE A 1 270 ? -11.525 6.330 -1.938 1.00 91.75 270 PHE A N 1
ATOM 2195 C CA . PHE A 1 270 ? -11.904 5.789 -3.237 1.00 91.75 270 PHE A CA 1
ATOM 2196 C C . PHE A 1 270 ? -12.478 6.851 -4.173 1.00 91.75 270 PHE A C 1
ATOM 2198 O O . PHE A 1 270 ? -12.205 6.804 -5.365 1.00 91.75 270 PHE A O 1
ATOM 2205 N N . LEU A 1 271 ? -13.207 7.847 -3.658 1.00 90.62 271 LEU A N 1
ATOM 2206 C CA . LEU A 1 271 ? -13.742 8.948 -4.466 1.00 90.62 271 LEU A CA 1
ATOM 2207 C C . LEU A 1 271 ? -12.636 9.739 -5.187 1.00 90.62 271 LEU A C 1
ATOM 2209 O O . LEU A 1 271 ? -12.835 10.220 -6.302 1.00 90.62 271 LEU A O 1
ATOM 2213 N N . VAL A 1 272 ? -11.461 9.859 -4.563 1.00 92.12 272 VAL A N 1
ATOM 2214 C CA . VAL A 1 272 ? -10.310 10.592 -5.114 1.00 92.12 272 VAL A CA 1
ATOM 2215 C C . VAL A 1 272 ? -9.475 9.714 -6.058 1.00 92.12 272 VAL A C 1
ATOM 2217 O O . VAL A 1 272 ? -8.820 10.221 -6.971 1.00 92.12 272 VAL A O 1
ATOM 2220 N N . LEU A 1 273 ? -9.518 8.389 -5.886 1.00 92.56 273 LEU A N 1
ATOM 2221 C CA . LEU A 1 273 ? -8.673 7.439 -6.612 1.00 92.56 273 LEU A CA 1
ATOM 2222 C C . LEU A 1 273 ? -8.806 7.503 -8.153 1.00 92.56 273 LEU A C 1
ATOM 2224 O O . LEU A 1 273 ? -7.765 7.468 -8.817 1.00 92.56 273 LEU A O 1
ATOM 2228 N N . PRO A 1 274 ? -10.005 7.660 -8.762 1.00 90.94 274 PRO A N 1
ATOM 2229 C CA . PRO A 1 274 ? -10.144 7.816 -10.210 1.00 90.94 274 PRO A CA 1
ATOM 2230 C C . PRO A 1 274 ? -9.356 8.994 -10.785 1.00 90.94 274 PRO A C 1
ATOM 2232 O O . PRO A 1 274 ? -8.802 8.874 -11.874 1.00 90.94 274 PRO A O 1
ATOM 2235 N N . PHE A 1 275 ? -9.245 10.108 -10.056 1.00 93.31 275 PHE A N 1
ATOM 2236 C CA . PHE A 1 275 ? -8.486 11.276 -10.513 1.00 93.31 275 PHE A CA 1
ATOM 2237 C C . PHE A 1 275 ? -6.982 10.994 -10.537 1.00 93.31 275 PHE A C 1
ATOM 2239 O O . PHE A 1 275 ? -6.305 11.329 -11.509 1.00 93.31 275 PHE A O 1
ATOM 2246 N N . ALA A 1 276 ? -6.462 10.314 -9.511 1.00 94.75 276 ALA A N 1
ATOM 2247 C CA . ALA A 1 276 ? -5.072 9.865 -9.496 1.00 94.75 276 ALA A CA 1
ATOM 2248 C C . ALA A 1 276 ? -4.799 8.824 -10.595 1.00 94.75 276 ALA A C 1
ATOM 2250 O O . ALA A 1 276 ? -3.747 8.846 -11.226 1.00 94.75 276 ALA A O 1
ATOM 2251 N N . GLY A 1 277 ? -5.758 7.928 -10.859 1.00 92.19 277 GLY A N 1
ATOM 2252 C CA . GLY A 1 277 ? -5.686 6.965 -11.964 1.00 92.19 277 GLY A CA 1
ATOM 2253 C C . GLY A 1 277 ? -5.682 7.630 -13.338 1.00 92.19 277 GLY A C 1
ATOM 2254 O O . GLY A 1 277 ? -4.865 7.277 -14.185 1.00 92.19 277 GLY A O 1
ATOM 2255 N N . TYR A 1 278 ? -6.537 8.634 -13.542 1.00 91.81 278 TYR A N 1
ATOM 2256 C CA . TYR A 1 278 ? -6.546 9.438 -14.760 1.00 91.81 278 TYR A CA 1
ATOM 2257 C C . TYR A 1 278 ? -5.205 10.140 -14.972 1.00 91.81 278 TYR A C 1
ATOM 2259 O O . TYR A 1 278 ? -4.665 10.101 -16.075 1.00 91.81 278 TYR A O 1
ATOM 2267 N N . TRP A 1 279 ? -4.641 10.740 -13.920 1.00 94.75 279 TRP A N 1
ATOM 2268 C CA . TRP A 1 279 ? -3.329 11.371 -14.011 1.00 94.75 279 TRP A CA 1
ATOM 2269 C C . TRP A 1 279 ? -2.242 10.361 -14.394 1.00 94.75 279 TRP A C 1
ATOM 2271 O O . TRP A 1 279 ? -1.534 10.597 -15.367 1.00 94.75 279 TRP A O 1
ATOM 2281 N N . LEU A 1 280 ? -2.171 9.205 -13.727 1.00 93.25 280 LEU A N 1
ATOM 2282 C CA . LEU A 1 280 ? -1.224 8.141 -14.078 1.00 93.25 280 LEU A CA 1
ATOM 2283 C C . LEU A 1 280 ? -1.346 7.710 -15.546 1.00 93.25 280 LEU A C 1
ATOM 2285 O O . LEU A 1 280 ? -0.337 7.611 -16.240 1.00 93.25 280 LEU A O 1
ATOM 2289 N N . MET A 1 281 ? -2.565 7.490 -16.043 1.00 89.94 281 MET A N 1
ATOM 2290 C CA . MET A 1 281 ? -2.764 7.104 -17.443 1.00 89.94 281 MET A CA 1
ATOM 2291 C C . MET A 1 281 ? -2.419 8.211 -18.427 1.00 89.94 281 MET A C 1
ATOM 2293 O O . MET A 1 281 ? -1.860 7.923 -19.483 1.00 89.94 281 MET A O 1
ATOM 2297 N N . ARG A 1 282 ? -2.734 9.468 -18.098 1.00 91.44 282 ARG A N 1
ATOM 2298 C CA . ARG A 1 282 ? -2.351 10.615 -18.923 1.00 91.44 282 ARG A CA 1
ATOM 2299 C C . ARG A 1 282 ? -0.840 10.649 -19.110 1.00 91.44 282 ARG A C 1
ATOM 2301 O O . ARG A 1 282 ? -0.386 10.848 -20.231 1.00 91.44 282 ARG A O 1
ATOM 2308 N N . GLU A 1 283 ? -0.089 10.433 -18.034 1.00 92.38 283 GLU A N 1
ATOM 2309 C CA . GLU A 1 283 ? 1.368 10.451 -18.098 1.00 92.38 283 GLU A CA 1
ATOM 2310 C C . GLU A 1 283 ? 1.892 9.266 -18.935 1.00 92.38 283 GLU A C 1
ATOM 2312 O O . GLU A 1 283 ? 2.652 9.453 -19.880 1.00 92.38 283 GLU A O 1
ATOM 2317 N N . LEU A 1 284 ? 1.401 8.042 -18.712 1.00 91.00 284 LEU A N 1
ATOM 2318 C CA . LEU A 1 284 ? 1.803 6.898 -19.546 1.00 91.00 284 LEU A CA 1
ATOM 2319 C C . LEU A 1 284 ? 1.496 7.104 -21.038 1.00 91.00 284 LEU A C 1
ATOM 2321 O O . LEU A 1 284 ? 2.313 6.749 -21.884 1.00 91.00 284 LEU A O 1
ATOM 2325 N N . TYR A 1 285 ? 0.349 7.708 -21.364 1.00 89.75 285 TYR A N 1
ATOM 2326 C CA . TYR A 1 285 ? -0.031 8.016 -22.745 1.00 89.75 285 TYR A CA 1
ATOM 2327 C C . TYR A 1 285 ? 0.891 9.061 -23.388 1.00 89.75 285 TYR A C 1
ATOM 2329 O O . TYR A 1 285 ? 1.173 8.991 -24.584 1.00 89.75 285 TYR A O 1
ATOM 2337 N N . GLN A 1 286 ? 1.344 10.048 -22.611 1.00 90.81 286 GLN A N 1
ATOM 2338 C CA . GLN A 1 286 ? 2.286 11.068 -23.073 1.00 90.81 286 GLN A CA 1
ATOM 2339 C C . GLN A 1 286 ? 3.698 10.508 -23.267 1.00 90.81 286 GLN A C 1
ATOM 2341 O O . GLN A 1 286 ? 4.387 10.950 -24.183 1.00 90.81 286 GLN A O 1
ATOM 2346 N N . TYR A 1 287 ? 4.105 9.534 -22.449 1.00 91.44 287 TYR A N 1
ATOM 2347 C CA . TYR A 1 287 ? 5.378 8.837 -22.610 1.00 91.44 287 TYR A CA 1
ATOM 2348 C C . TYR A 1 287 ? 5.390 7.939 -23.858 1.00 91.44 287 TYR A C 1
ATOM 2350 O O . TYR A 1 287 ? 6.300 8.038 -24.677 1.00 91.44 287 TYR A O 1
ATOM 2358 N N . ASP A 1 288 ? 4.372 7.088 -24.028 1.00 90.62 288 ASP A N 1
ATOM 2359 C CA . ASP A 1 288 ? 4.215 6.245 -25.217 1.00 90.62 288 ASP A CA 1
ATOM 2360 C C . ASP A 1 288 ? 2.732 6.032 -25.551 1.00 90.62 288 ASP A C 1
ATOM 2362 O O . ASP A 1 288 ? 1.981 5.338 -24.853 1.00 90.62 288 ASP A O 1
ATOM 2366 N N . GLN A 1 289 ? 2.317 6.586 -26.689 1.00 90.19 289 GLN A N 1
ATOM 2367 C CA . GLN A 1 289 ? 0.950 6.458 -27.187 1.00 90.19 289 GLN A CA 1
ATOM 2368 C C . GLN A 1 289 ? 0.563 4.995 -27.453 1.00 90.19 289 GLN A C 1
ATOM 2370 O O . GLN A 1 289 ? -0.596 4.617 -27.271 1.00 90.19 289 GLN A O 1
ATOM 2375 N N . THR A 1 290 ? 1.523 4.147 -27.831 1.00 89.81 290 THR A N 1
ATOM 2376 C CA . THR A 1 290 ? 1.316 2.715 -28.089 1.00 89.81 290 THR A CA 1
ATOM 2377 C C . THR A 1 290 ? 0.903 1.985 -26.817 1.00 89.81 290 THR A C 1
ATOM 2379 O O . THR A 1 290 ? -0.010 1.152 -26.854 1.00 89.81 290 THR A O 1
ATOM 2382 N N . MET A 1 291 ? 1.521 2.316 -25.676 1.00 85.81 291 MET A N 1
ATOM 2383 C CA . MET A 1 291 ? 1.132 1.762 -24.377 1.00 85.81 291 MET A CA 1
ATOM 2384 C C . MET A 1 291 ? -0.306 2.150 -24.034 1.00 85.81 291 MET A C 1
ATOM 2386 O O . MET A 1 291 ? -1.119 1.288 -23.696 1.00 85.81 291 MET A O 1
ATOM 2390 N N . GLY A 1 292 ? -0.653 3.424 -24.225 1.00 80.69 292 GLY A N 1
ATOM 2391 C CA . GLY A 1 292 ? -2.007 3.927 -24.008 1.00 80.69 292 GLY A CA 1
ATOM 2392 C C . GLY A 1 292 ? -3.071 3.221 -24.856 1.00 80.69 292 GLY A C 1
ATOM 2393 O O . GLY A 1 292 ? -4.085 2.756 -24.326 1.00 80.69 292 GLY A O 1
ATOM 2394 N N . ILE A 1 293 ? -2.821 3.081 -26.163 1.00 85.12 2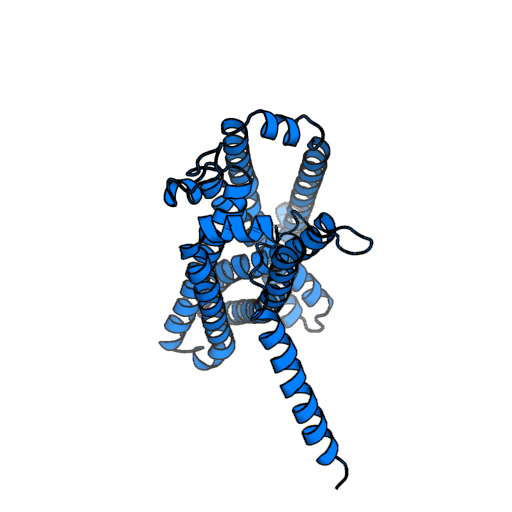93 ILE A N 1
ATOM 2395 C CA . ILE A 1 293 ? -3.723 2.379 -27.088 1.00 85.12 293 ILE A CA 1
ATOM 2396 C C . ILE A 1 293 ? -3.858 0.910 -26.686 1.00 85.12 293 IL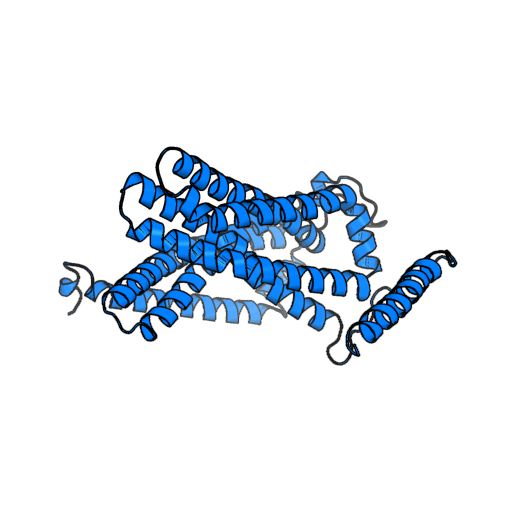E A C 1
ATOM 2398 O O . ILE A 1 293 ? -4.974 0.403 -26.608 1.00 85.12 293 ILE A O 1
ATOM 2402 N N . THR A 1 294 ? -2.753 0.232 -26.369 1.00 85.69 294 THR A N 1
ATOM 2403 C CA . THR A 1 294 ? -2.760 -1.189 -25.982 1.00 85.69 294 THR A CA 1
ATOM 2404 C C . THR A 1 294 ? -3.587 -1.434 -24.721 1.00 85.69 294 THR A C 1
ATOM 2406 O O . THR A 1 294 ? -4.334 -2.415 -24.662 1.00 85.69 294 THR A O 1
ATOM 2409 N N . MET A 1 295 ? -3.482 -0.535 -23.737 1.00 80.50 295 MET A N 1
ATOM 2410 C CA . MET A 1 295 ? -4.197 -0.633 -22.468 1.00 80.50 295 MET A CA 1
ATOM 2411 C C . MET A 1 295 ? -5.695 -0.362 -22.624 1.00 80.50 295 MET A C 1
ATOM 2413 O O . MET A 1 295 ? -6.488 -1.202 -22.215 1.00 80.50 295 MET A O 1
ATOM 2417 N N . MET A 1 296 ? -6.090 0.776 -23.204 1.00 77.88 296 MET A N 1
ATOM 2418 C CA . MET A 1 296 ? -7.489 1.236 -23.158 1.00 77.88 296 MET A CA 1
ATOM 2419 C C . MET A 1 296 ? -8.304 0.919 -24.419 1.00 77.88 296 MET A C 1
ATOM 2421 O O . MET A 1 296 ? -9.506 0.693 -24.317 1.00 77.88 296 MET A O 1
ATOM 2425 N N . GLY A 1 297 ? -7.678 0.886 -25.598 1.00 76.69 297 GLY A N 1
ATOM 2426 C CA . GLY A 1 297 ? -8.365 0.674 -26.882 1.00 76.69 297 GLY A CA 1
ATOM 2427 C C . GLY A 1 297 ? -8.052 -0.657 -27.572 1.00 76.69 297 GLY A C 1
ATOM 2428 O O . GLY A 1 297 ? -8.702 -1.004 -28.552 1.00 76.69 297 GLY A O 1
ATOM 2429 N N . GLY A 1 298 ? -7.046 -1.387 -27.089 1.00 82.88 298 GLY A N 1
ATOM 2430 C CA . GLY A 1 298 ? -6.482 -2.563 -27.745 1.00 82.88 298 GLY A CA 1
ATOM 2431 C C . GLY A 1 298 ? -6.772 -3.869 -27.009 1.00 82.88 298 GLY A C 1
ATOM 2432 O O . GLY A 1 298 ? -7.826 -4.052 -26.399 1.00 82.88 298 GLY A O 1
ATOM 2433 N N . PHE A 1 299 ? -5.812 -4.794 -27.059 1.00 83.88 299 PHE A N 1
ATOM 2434 C CA . PHE A 1 299 ? -5.949 -6.156 -26.532 1.00 83.88 299 PHE A CA 1
ATOM 2435 C C . PHE A 1 299 ? -6.275 -6.227 -25.029 1.00 83.88 299 PHE A C 1
ATOM 2437 O O . PHE A 1 299 ? -6.903 -7.187 -24.590 1.00 83.88 299 PHE A O 1
ATOM 2444 N N . LEU A 1 300 ? -5.878 -5.227 -24.235 1.00 87.00 300 LEU A N 1
ATOM 2445 C CA . LEU A 1 300 ? -6.112 -5.200 -22.785 1.00 87.00 300 LEU A CA 1
ATOM 2446 C C . LEU A 1 300 ? -7.353 -4.390 -22.371 1.00 87.00 300 LEU A C 1
ATOM 2448 O O . LEU A 1 300 ? -7.653 -4.313 -21.182 1.00 87.00 300 LEU A O 1
ATOM 2452 N N . SER A 1 301 ? -8.111 -3.841 -23.325 1.00 87.31 301 SER A N 1
ATOM 2453 C CA . SER A 1 301 ? -9.310 -3.021 -23.060 1.00 87.31 301 SER A CA 1
ATOM 2454 C C . SER A 1 301 ? -10.368 -3.730 -22.204 1.00 87.31 301 SER A C 1
ATOM 2456 O O . SER A 1 301 ? -11.050 -3.100 -21.399 1.00 87.31 301 SER A O 1
ATOM 2458 N N . TRP A 1 302 ? -10.481 -5.056 -22.300 1.00 88.69 302 TRP A N 1
ATOM 2459 C CA . TRP A 1 302 ? -11.412 -5.833 -21.478 1.00 88.69 302 TRP A CA 1
ATOM 2460 C C . TRP A 1 302 ? -11.115 -5.733 -19.971 1.00 88.69 302 TRP A C 1
ATOM 2462 O O . TRP A 1 302 ? -12.049 -5.778 -19.170 1.00 88.69 302 TRP A O 1
ATOM 2472 N N . LEU A 1 303 ? -9.850 -5.537 -19.568 1.00 87.94 303 LEU A N 1
ATOM 2473 C CA . LEU A 1 303 ? -9.483 -5.313 -18.164 1.00 87.94 303 LEU A CA 1
ATOM 2474 C C . LEU A 1 303 ? -10.082 -4.003 -17.640 1.00 87.94 303 LEU A C 1
ATOM 2476 O O . LEU A 1 303 ? -10.541 -3.950 -16.501 1.00 87.94 303 LEU A O 1
ATOM 2480 N N . TRP A 1 304 ? -10.157 -2.975 -18.489 1.00 84.69 304 TRP A N 1
ATOM 2481 C CA . TRP A 1 304 ? -10.800 -1.701 -18.159 1.00 84.69 304 TRP A CA 1
ATOM 2482 C C . TRP A 1 304 ? -12.312 -1.829 -18.032 1.00 84.69 304 TRP A C 1
ATOM 2484 O O . TRP A 1 304 ? -12.908 -1.206 -17.157 1.00 84.69 304 TRP A O 1
ATOM 2494 N N . ILE A 1 305 ? -12.936 -2.673 -18.857 1.00 88.00 305 ILE A N 1
ATOM 2495 C CA . ILE A 1 305 ? -14.366 -2.979 -18.730 1.00 88.00 305 ILE A CA 1
ATOM 2496 C C . ILE A 1 305 ? -14.632 -3.662 -17.386 1.00 88.00 305 ILE A C 1
ATOM 2498 O O . ILE A 1 305 ? -15.528 -3.242 -16.655 1.00 88.00 305 ILE A O 1
ATOM 2502 N N . ILE A 1 306 ? -13.828 -4.667 -17.019 1.00 90.00 306 ILE A N 1
ATOM 2503 C CA . ILE A 1 306 ? -13.936 -5.318 -15.707 1.00 90.00 306 ILE A CA 1
ATOM 2504 C C . ILE A 1 306 ? -13.750 -4.296 -14.588 1.00 90.00 306 ILE A C 1
ATOM 2506 O O . ILE A 1 306 ? -14.562 -4.249 -13.668 1.00 90.00 306 ILE A O 1
ATOM 2510 N N . GLN A 1 307 ? -12.731 -3.443 -14.677 1.00 87.75 307 GLN A N 1
ATOM 2511 C CA . GLN A 1 307 ? -12.499 -2.394 -13.692 1.00 87.75 307 GLN A CA 1
ATOM 2512 C C . GLN A 1 307 ? -13.706 -1.449 -13.571 1.00 87.75 307 GLN A C 1
ATOM 2514 O O . GLN A 1 307 ? -14.141 -1.169 -12.458 1.00 87.75 307 GLN A O 1
ATOM 2519 N N . ALA A 1 308 ? -14.299 -1.006 -14.683 1.00 86.88 308 ALA A N 1
ATOM 2520 C CA . ALA A 1 308 ? -15.483 -0.148 -14.679 1.00 86.88 308 ALA A CA 1
ATOM 2521 C C . ALA A 1 308 ? -16.697 -0.827 -14.020 1.00 86.88 308 ALA A C 1
ATOM 2523 O O . ALA A 1 308 ? -17.408 -0.195 -13.233 1.00 86.88 308 ALA A O 1
ATOM 2524 N N . VAL A 1 309 ? -16.912 -2.119 -14.292 1.00 91.62 309 VAL A N 1
ATOM 2525 C CA . VAL A 1 309 ? -17.968 -2.929 -13.662 1.00 91.62 309 VAL A CA 1
ATOM 2526 C C . VAL A 1 309 ? -17.720 -3.083 -12.162 1.00 91.62 309 VAL A C 1
ATOM 2528 O O . VAL A 1 309 ? -18.648 -2.902 -11.372 1.00 91.62 309 VAL A O 1
ATOM 2531 N N . LEU A 1 310 ? -16.483 -3.365 -11.747 1.00 89.69 310 LEU A N 1
ATOM 2532 C CA . LEU A 1 310 ? -16.113 -3.491 -10.335 1.00 89.69 310 LEU A CA 1
ATOM 2533 C C . LEU A 1 310 ? -16.288 -2.166 -9.589 1.00 89.69 310 LEU A C 1
ATOM 2535 O O . LEU A 1 310 ? -16.905 -2.148 -8.529 1.00 89.69 310 LEU A O 1
ATOM 2539 N N . ILE A 1 311 ? -15.819 -1.053 -10.159 1.00 87.00 311 ILE A N 1
ATOM 2540 C CA . ILE A 1 311 ? -15.975 0.286 -9.576 1.00 87.00 311 ILE A CA 1
ATOM 2541 C C . ILE A 1 311 ? -17.458 0.638 -9.438 1.00 87.00 311 ILE A C 1
ATOM 2543 O O . ILE A 1 311 ? -17.890 1.094 -8.382 1.00 87.00 311 ILE A O 1
ATOM 2547 N N . SER A 1 312 ? -18.255 0.376 -10.474 1.00 87.38 312 SER A N 1
ATOM 2548 C CA . SER A 1 312 ? -19.697 0.630 -10.457 1.00 87.38 312 SER A CA 1
ATOM 2549 C C . SER A 1 312 ? -20.406 -0.225 -9.406 1.00 87.38 312 SER A C 1
ATOM 2551 O O . SER A 1 312 ? -21.230 0.283 -8.650 1.00 87.38 312 SER A O 1
ATOM 2553 N N . SER A 1 313 ? -20.035 -1.501 -9.295 1.00 88.81 313 SER A N 1
ATOM 2554 C CA . SER A 1 313 ? -20.560 -2.412 -8.272 1.00 88.81 313 SER A CA 1
ATOM 2555 C C . SER A 1 313 ? -20.198 -1.944 -6.861 1.00 88.81 313 SER A C 1
ATOM 2557 O O . SER A 1 313 ? -21.055 -1.954 -5.981 1.00 88.81 313 SER A O 1
ATOM 2559 N N . LEU A 1 314 ? -18.961 -1.476 -6.653 1.00 86.38 314 LEU A N 1
ATOM 2560 C CA . LEU A 1 314 ? -18.515 -0.901 -5.384 1.00 86.38 314 LEU A CA 1
ATOM 2561 C C . LEU A 1 314 ? -19.318 0.351 -5.031 1.00 86.38 314 LEU A C 1
ATOM 2563 O O . LEU A 1 314 ? -19.852 0.423 -3.931 1.00 86.38 314 LEU A O 1
ATOM 2567 N N . PHE A 1 315 ? -19.481 1.301 -5.958 1.00 84.44 315 PHE A N 1
ATOM 2568 C CA . PHE A 1 315 ? -20.280 2.500 -5.699 1.00 84.44 315 PHE A CA 1
ATOM 2569 C C . PHE A 1 315 ? -21.747 2.170 -5.416 1.00 84.44 315 PHE A C 1
ATOM 2571 O O . PHE A 1 315 ? -22.317 2.744 -4.490 1.00 84.44 315 PHE A O 1
ATOM 2578 N N . LEU A 1 316 ? -22.359 1.243 -6.156 1.00 87.88 316 LEU A N 1
ATOM 2579 C CA . LEU A 1 316 ? -23.735 0.809 -5.899 1.00 87.88 316 LEU A CA 1
ATOM 2580 C C . LEU A 1 316 ? -23.867 0.166 -4.515 1.00 87.88 316 LEU A C 1
ATOM 2582 O O . LEU A 1 316 ? -24.744 0.554 -3.745 1.00 87.88 316 LEU A O 1
ATOM 2586 N N . ALA A 1 317 ? -22.966 -0.756 -4.166 1.00 84.88 317 ALA A N 1
ATOM 2587 C CA . ALA A 1 317 ? -22.956 -1.408 -2.861 1.00 84.88 317 ALA A CA 1
ATOM 2588 C C . ALA A 1 317 ? -22.715 -0.408 -1.719 1.00 84.88 317 ALA A C 1
ATOM 2590 O O . ALA A 1 317 ? -23.406 -0.461 -0.704 1.00 84.88 317 ALA A O 1
ATOM 2591 N N . SER A 1 318 ? -21.786 0.536 -1.888 1.00 80.25 318 SER A N 1
ATOM 2592 C CA . SER A 1 318 ? -21.512 1.589 -0.908 1.00 80.25 318 SER A CA 1
ATOM 2593 C C . SER A 1 318 ? -22.697 2.536 -0.726 1.00 80.25 318 SER A C 1
ATOM 2595 O O . SER A 1 318 ? -23.041 2.847 0.410 1.00 80.25 318 SER A O 1
ATOM 2597 N N . ASN A 1 319 ? -23.358 2.964 -1.806 1.00 83.56 319 ASN A N 1
ATOM 2598 C CA . ASN A 1 319 ? -24.559 3.803 -1.713 1.00 83.56 319 ASN A CA 1
ATOM 2599 C C . ASN A 1 319 ? -25.708 3.056 -1.032 1.00 83.56 319 ASN A C 1
ATOM 2601 O O . ASN A 1 319 ? -26.363 3.614 -0.157 1.00 83.56 319 ASN A O 1
ATOM 2605 N N . TYR A 1 320 ? -25.915 1.786 -1.385 1.00 84.12 320 TYR A N 1
ATOM 2606 C CA . TYR A 1 320 ? -26.919 0.942 -0.744 1.00 84.12 320 TYR A CA 1
ATOM 2607 C C . TYR A 1 320 ? -26.641 0.764 0.755 1.00 84.12 320 TYR A C 1
ATOM 2609 O O . TYR A 1 320 ? -27.539 0.925 1.576 1.00 84.12 320 TYR A O 1
ATOM 2617 N N . TYR A 1 321 ? -25.383 0.514 1.129 1.00 80.44 321 TYR A N 1
ATOM 2618 C CA . TYR A 1 321 ? -24.965 0.435 2.527 1.00 80.44 321 TYR A CA 1
ATOM 2619 C C . TYR A 1 321 ? -25.197 1.751 3.280 1.00 80.44 321 TYR A C 1
ATOM 2621 O O . TYR A 1 321 ? -25.735 1.730 4.383 1.00 80.44 321 TYR A O 1
ATOM 2629 N N . LEU A 1 322 ? -24.819 2.896 2.700 1.00 78.06 322 LEU A N 1
ATOM 2630 C CA . LEU A 1 322 ? -25.041 4.206 3.319 1.00 78.06 322 LEU A CA 1
ATOM 2631 C C . LEU A 1 322 ? -26.534 4.508 3.483 1.00 78.06 322 LEU A C 1
ATOM 2633 O O . LEU A 1 322 ? -26.924 5.039 4.519 1.00 78.06 322 LEU A O 1
ATOM 2637 N N . TRP A 1 323 ? -27.363 4.129 2.505 1.00 81.19 323 TRP A N 1
ATOM 2638 C CA . TRP A 1 323 ? -28.818 4.266 2.572 1.00 81.19 323 TRP A CA 1
ATOM 2639 C C . TRP A 1 323 ? -29.418 3.437 3.716 1.00 81.19 323 TRP A C 1
ATOM 2641 O O . TRP A 1 323 ? -30.126 3.998 4.548 1.00 81.19 323 TRP A O 1
ATOM 2651 N N . LEU A 1 324 ? -29.050 2.155 3.833 1.00 80.56 324 LEU A N 1
ATOM 2652 C CA . LEU A 1 324 ? -29.425 1.315 4.983 1.00 80.56 324 LEU A CA 1
ATOM 2653 C C . LEU A 1 324 ? -28.874 1.865 6.310 1.00 80.56 324 LEU A C 1
ATOM 2655 O O . LEU A 1 324 ? -29.500 1.751 7.358 1.00 80.56 324 LEU A O 1
ATOM 2659 N N . GLY A 1 325 ? -27.689 2.476 6.285 1.00 74.31 325 GLY A N 1
ATOM 2660 C CA . GLY A 1 325 ? -27.076 3.102 7.453 1.00 74.31 325 GLY A CA 1
ATOM 2661 C C . GLY A 1 325 ? -27.841 4.324 7.968 1.00 74.31 325 GLY A C 1
ATOM 2662 O O . GLY A 1 325 ? -27.765 4.611 9.162 1.00 74.31 325 GLY A O 1
ATOM 2663 N N . MET A 1 326 ? -28.613 5.015 7.118 1.00 76.56 326 MET A N 1
ATOM 2664 C CA . MET A 1 326 ? -29.430 6.160 7.545 1.00 76.56 326 MET A CA 1
ATOM 2665 C C . MET A 1 326 ? -30.503 5.770 8.564 1.00 76.56 326 MET A C 1
ATOM 2667 O O . MET A 1 326 ? -30.901 6.617 9.357 1.00 76.56 326 MET A O 1
ATOM 2671 N N . GLU A 1 327 ? -30.927 4.503 8.596 1.00 71.25 327 GLU A N 1
ATOM 2672 C CA . GLU A 1 327 ? -31.876 3.988 9.596 1.00 71.25 327 GLU A CA 1
ATOM 2673 C C . GLU A 1 327 ? -31.331 4.068 11.027 1.00 71.25 327 GLU A C 1
ATOM 2675 O O . GLU A 1 327 ? -32.086 4.021 11.992 1.00 71.25 327 GLU A O 1
ATOM 2680 N N . ARG A 1 328 ? -30.008 4.189 11.172 1.00 70.44 328 ARG A N 1
ATOM 2681 C CA . ARG A 1 328 ? -29.312 4.227 12.463 1.00 70.44 328 ARG A CA 1
ATOM 2682 C C . ARG A 1 328 ? -28.986 5.649 12.922 1.00 70.44 328 ARG A C 1
ATOM 2684 O O . ARG A 1 328 ? -28.369 5.809 13.972 1.00 70.44 328 ARG A O 1
ATOM 2691 N N . ILE A 1 329 ? -29.322 6.666 12.123 1.00 73.19 329 ILE A N 1
ATOM 2692 C CA . ILE A 1 329 ? -29.009 8.073 12.393 1.00 73.19 329 ILE A CA 1
ATOM 2693 C C . ILE A 1 329 ? -30.286 8.793 12.828 1.00 73.19 329 ILE A C 1
ATOM 2695 O O . ILE A 1 329 ? -31.285 8.776 12.108 1.00 73.19 329 ILE A O 1
ATOM 2699 N N . ASP A 1 330 ? -30.230 9.486 13.967 1.00 72.12 330 ASP A N 1
ATOM 2700 C CA . ASP A 1 330 ? -31.338 10.311 14.456 1.00 72.12 330 ASP A CA 1
ATOM 2701 C C . ASP A 1 330 ? -31.782 11.329 13.388 1.00 72.12 330 ASP A C 1
ATOM 2703 O O . ASP A 1 330 ? -30.985 12.112 12.863 1.00 72.12 330 ASP A O 1
ATOM 2707 N N . GLY A 1 331 ? -33.073 11.307 13.039 1.00 74.75 331 GLY A N 1
ATOM 2708 C CA . GLY A 1 331 ? -33.650 12.130 11.969 1.00 74.75 331 GLY A CA 1
ATOM 2709 C C . GLY A 1 331 ? -33.557 11.533 10.556 1.00 74.75 331 GLY A C 1
ATOM 2710 O O . GLY A 1 331 ? -34.001 12.177 9.602 1.00 74.75 331 GLY A O 1
ATOM 2711 N N . GLY A 1 332 ? -33.024 10.315 10.403 1.00 71.00 332 GLY A N 1
ATOM 2712 C CA . GLY A 1 332 ? -33.024 9.546 9.151 1.00 71.00 332 GLY A CA 1
ATOM 2713 C C . GLY A 1 332 ? -34.411 9.044 8.725 1.00 71.00 332 GLY A C 1
ATOM 2714 O O . GLY A 1 332 ? -34.666 8.883 7.532 1.00 71.00 332 GLY A O 1
ATOM 2715 N N . GLU A 1 333 ? -35.336 8.915 9.681 1.00 76.38 333 GLU A N 1
ATOM 2716 C CA . GLU A 1 333 ? -36.740 8.492 9.511 1.00 76.38 333 GLU A CA 1
ATOM 2717 C C . GLU A 1 333 ? -37.465 9.249 8.381 1.00 76.38 333 GLU A C 1
ATOM 2719 O O . GLU A 1 333 ? -38.275 8.689 7.646 1.00 76.38 333 GLU A O 1
ATOM 2724 N N . ARG A 1 334 ? -37.125 10.530 8.170 1.00 77.94 334 ARG A N 1
ATOM 2725 C CA . ARG A 1 334 ? -37.723 11.395 7.134 1.00 77.94 334 ARG A CA 1
ATOM 2726 C C . ARG A 1 334 ? -37.487 10.927 5.695 1.00 77.94 334 ARG A C 1
ATOM 2728 O O . ARG A 1 334 ? -38.163 11.409 4.786 1.00 77.94 334 ARG A O 1
ATOM 2735 N N . TYR A 1 335 ? -36.511 10.047 5.483 1.00 74.00 335 TYR A N 1
ATOM 2736 C CA . TYR A 1 335 ? -36.136 9.518 4.172 1.00 74.00 335 TYR A CA 1
ATOM 2737 C C . TYR A 1 335 ? -36.724 8.126 3.888 1.00 74.00 335 TYR A C 1
ATOM 2739 O O . TYR A 1 335 ? -36.494 7.596 2.805 1.00 74.00 335 TYR A O 1
ATOM 2747 N N . GLN A 1 336 ? -37.496 7.551 4.816 1.00 66.94 336 GLN A N 1
ATOM 2748 C CA . GLN A 1 336 ? -38.094 6.212 4.705 1.00 66.94 336 GLN A CA 1
ATOM 2749 C C . GLN A 1 336 ? -39.516 6.210 4.104 1.00 66.94 336 GLN A C 1
ATOM 2751 O O . GLN A 1 336 ? -40.391 5.498 4.588 1.00 66.94 336 GLN A O 1
ATOM 2756 N N . LYS A 1 337 ? -39.788 7.027 3.080 1.00 60.06 337 LYS A N 1
ATOM 2757 C CA . LYS A 1 337 ? -41.121 7.039 2.448 1.00 60.06 337 LYS A CA 1
ATOM 2758 C C . LYS A 1 337 ? -41.367 5.862 1.518 1.00 60.06 337 LYS A C 1
ATOM 2760 O O . LYS A 1 337 ? -40.455 5.556 0.718 1.00 60.06 337 LYS A O 1
#

Sequence (337 aa):
MKTQICKKSFLKLLFPLLILVFTGAAWGQELIELPEYRAFPWIGSRVAVWIAAEVHLMFAAFVLGVPMFAVIVELIGVLSSQERYDKMAREFTKLLAIAMSTTAIWGGVLLFLLLTLYPRFMNYLSEVFLPTLWIYPMLFFLEAFTLYIYYYGWERMRNGKSKWFHLYLGLQLNIVGTILLLVANAWVTFMMTPGGVDMKTGALMNIWEVIDNFSWWPINIHRLIANVTFGGAIVGAYSAFKFLHSKTDEDKAHYDWMGYVGNMIAIWSFLVLPFAGYWLMRELYQYDQTMGITMMGGFLSWLWIIQAVLISSLFLASNYYLWLGMERIDGGERYQK

Secondary structure (DSSP, 8-state):
--SHHHHHHHHHHHHHHHHHHHHTTSS--S-----S--PPTTT-HHHHHHHHHHHHHHHHHHHHHHHHHHHHHHHHHHHH--HHHHHHHHHHHHHHHHHHHHHHHHHHHHHHHHHHH-HHHHHHHHHHTHHHHHHHHHHHHHHHHHHHHHHHTTTTTSSTHHHHHHHHHHHHHHHHHHHHHHHHHHHHHHHHS--SB-TTT--BS-HHHHHS-TTHH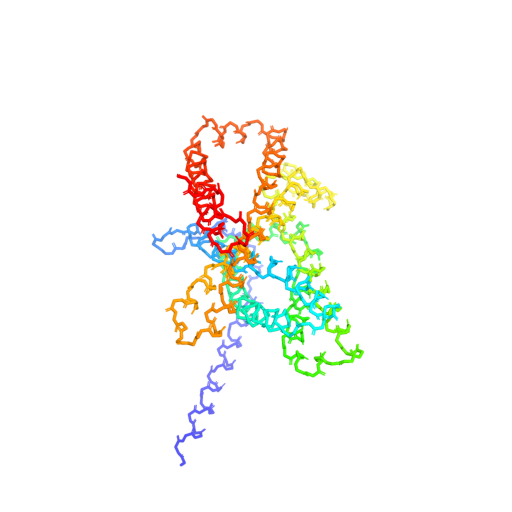HHHHHHHHHHHHHHHHHHHHHHHHHHHH--SHHHHHHHHHHHHHHHHHHHHHHHHHHHHHHHHHHHHHHH-HHHHIIIIISTTHHHHHHHHHHHHHHHHHHHHHHHHHGGGSTTGGGG--

Foldseek 3Di:
DPPPVVVVVVVVVVVVVVVVVVVVVVPDPDPPPPPQFDFDPPPTLVVQLVVLVVQLLLLLLLLQQLLVVLLVLLVCCVVVVDVLSLVLSLVSLVVNLVSLVSSVVSVVVNVVSCCHGRVVVVVLLCQLCVVLVVVLVVLSVVLNVLSVCLNVVCVVQVDDPSSVVSSVSSVVNNVSSLVNLLSVLLSVVCVQFNFQADPPPRHGRDSVCSSPDLLRVLVSLLSSLVSNLSNLVVQLVVLVVQLVVDPDPVSVVSSVVSNVRSLVSNVVSLVCNVVSVVSSLVSSCVSPVVVSCCCCVHDNVVVVVVVVVVSVVSVVVSVVVVLVVLVVDVPSVVVVD

pLDDT: mean 86.42, std 13.88, range [39.03, 97.25]